Protein AF-A0A7C3Q585-F1 (afdb_monomer_lite)

Structure (mmCIF, N/CA/C/O backbone):
data_AF-A0A7C3Q585-F1
#
_entry.id   AF-A0A7C3Q585-F1
#
loop_
_atom_site.group_PDB
_atom_site.id
_atom_site.type_symbol
_atom_site.label_atom_id
_atom_site.label_alt_id
_atom_site.label_comp_id
_atom_site.label_asym_id
_atom_site.label_entity_id
_atom_site.label_seq_id
_atom_site.pdbx_PDB_ins_code
_atom_site.Cartn_x
_atom_site.Cartn_y
_atom_site.Cartn_z
_atom_site.occupancy
_atom_site.B_iso_or_equiv
_atom_site.auth_seq_id
_atom_site.auth_comp_id
_atom_site.auth_asym_id
_atom_site.auth_atom_id
_atom_site.pdbx_PDB_model_num
ATOM 1 N N . MET A 1 1 ? 34.043 14.939 -0.017 1.00 34.56 1 MET A N 1
ATOM 2 C CA . MET A 1 1 ? 33.691 13.500 -0.055 1.00 34.56 1 MET A CA 1
ATOM 3 C C . MET A 1 1 ? 32.644 13.179 1.019 1.00 34.56 1 MET A C 1
ATOM 5 O O . MET A 1 1 ? 32.949 12.527 2.003 1.00 34.56 1 MET A O 1
ATOM 9 N N . ARG A 1 2 ? 31.417 13.699 0.869 1.00 25.95 2 ARG A N 1
ATOM 10 C CA . ARG A 1 2 ? 30.296 13.554 1.827 1.00 25.95 2 ARG A CA 1
ATOM 11 C C . ARG A 1 2 ? 29.016 13.018 1.152 1.00 25.95 2 ARG A C 1
ATOM 13 O O . ARG A 1 2 ? 27.924 13.186 1.671 1.00 25.95 2 ARG A O 1
ATOM 20 N N . HIS A 1 3 ? 29.147 12.369 -0.008 1.00 27.75 3 HIS A N 1
ATOM 21 C CA . HIS A 1 3 ? 28.009 11.977 -0.855 1.00 27.75 3 HIS A CA 1
ATOM 22 C C . HIS A 1 3 ? 27.723 10.466 -0.895 1.00 27.75 3 HIS A C 1
ATOM 24 O O . HIS A 1 3 ? 26.948 10.020 -1.729 1.00 27.75 3 HIS A O 1
ATOM 30 N N . ILE A 1 4 ? 28.275 9.680 0.038 1.00 30.03 4 ILE A N 1
ATOM 31 C CA . ILE A 1 4 ? 27.920 8.257 0.239 1.00 30.03 4 ILE A CA 1
ATOM 32 C C . ILE A 1 4 ? 27.009 8.133 1.474 1.00 30.03 4 ILE A C 1
ATOM 34 O O . ILE A 1 4 ? 27.220 7.328 2.370 1.00 30.03 4 ILE A O 1
ATOM 38 N N . LEU A 1 5 ? 26.022 9.021 1.572 1.00 28.05 5 LEU A N 1
ATOM 39 C CA . LEU A 1 5 ? 25.107 9.110 2.712 1.00 28.05 5 LEU A CA 1
ATOM 40 C C . LEU A 1 5 ? 23.673 9.318 2.209 1.00 28.05 5 LEU A C 1
ATOM 42 O O . LEU A 1 5 ? 22.988 10.253 2.597 1.00 28.05 5 LEU A O 1
ATOM 46 N N . ARG A 1 6 ? 23.242 8.460 1.276 1.00 30.22 6 ARG A N 1
ATOM 47 C CA . ARG A 1 6 ? 21.832 8.299 0.864 1.00 30.22 6 ARG A CA 1
ATOM 48 C C . ARG A 1 6 ? 21.478 6.833 0.564 1.00 30.22 6 ARG A C 1
ATOM 50 O O . ARG A 1 6 ? 20.664 6.551 -0.299 1.00 30.22 6 ARG A O 1
ATOM 57 N N . VAL A 1 7 ? 22.095 5.894 1.289 1.00 33.78 7 VAL A N 1
ATOM 58 C CA . VAL A 1 7 ? 21.735 4.457 1.263 1.00 33.78 7 VAL A CA 1
ATOM 59 C C . VAL A 1 7 ? 20.714 4.101 2.362 1.00 33.78 7 VAL A C 1
ATOM 61 O O . VAL A 1 7 ? 20.305 2.958 2.492 1.00 33.78 7 VAL A O 1
ATOM 64 N N . VAL A 1 8 ? 20.206 5.067 3.131 1.00 34.50 8 VAL A N 1
ATOM 65 C CA . VAL A 1 8 ? 19.222 4.790 4.191 1.00 34.50 8 VAL A CA 1
ATOM 66 C C . VAL A 1 8 ? 17.982 5.656 3.996 1.00 34.50 8 VAL A C 1
ATOM 68 O O . VAL A 1 8 ? 17.835 6.706 4.604 1.00 34.50 8 VAL A O 1
ATOM 71 N N . ALA A 1 9 ? 17.090 5.203 3.119 1.00 30.73 9 ALA A N 1
ATOM 72 C CA . ALA A 1 9 ? 15.690 5.631 3.074 1.00 30.73 9 ALA A CA 1
ATOM 73 C C . ALA A 1 9 ? 14.767 4.400 2.970 1.00 30.73 9 ALA A C 1
A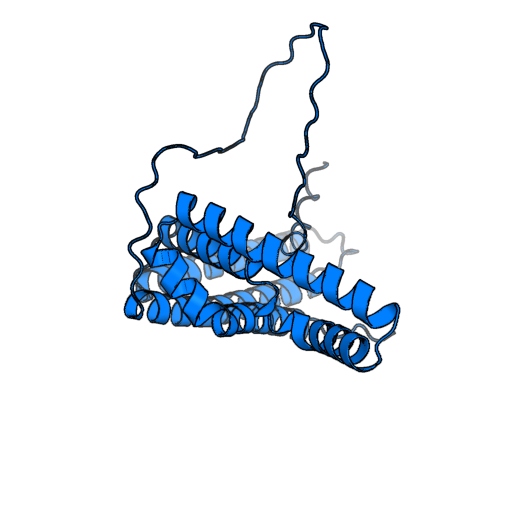TOM 75 O O . ALA A 1 9 ? 13.776 4.397 2.254 1.00 30.73 9 ALA A O 1
ATOM 76 N N . VAL A 1 10 ? 15.125 3.321 3.677 1.00 37.28 10 VAL A N 1
ATOM 77 C CA . VAL A 1 10 ? 14.381 2.043 3.708 1.00 37.28 10 VAL A CA 1
ATOM 78 C C . VAL A 1 10 ? 13.461 1.950 4.946 1.00 37.28 10 VAL A C 1
ATOM 80 O O . VAL A 1 10 ? 12.880 0.914 5.228 1.00 37.28 10 VAL A O 1
ATOM 83 N N . GLY A 1 11 ? 13.263 3.044 5.691 1.00 33.56 11 GLY A N 1
ATOM 84 C CA . GLY A 1 11 ? 12.556 3.023 6.983 1.00 33.56 11 GLY A CA 1
ATOM 85 C C . GLY A 1 11 ? 11.509 4.115 7.202 1.00 33.56 11 GLY A C 1
ATOM 86 O O . GLY A 1 11 ? 11.241 4.441 8.349 1.00 33.56 11 GLY A O 1
ATOM 87 N N . ALA A 1 12 ? 10.938 4.704 6.148 1.00 35.81 12 ALA A N 1
ATOM 88 C CA . ALA A 1 12 ? 9.977 5.811 6.271 1.00 35.81 12 ALA A CA 1
ATOM 89 C C . ALA A 1 12 ? 8.566 5.482 5.742 1.00 35.81 12 ALA A C 1
ATOM 91 O O . ALA A 1 12 ? 7.836 6.386 5.358 1.00 35.81 12 ALA A O 1
ATOM 92 N N . PHE A 1 13 ? 8.165 4.204 5.706 1.00 42.25 13 PHE A N 1
ATOM 93 C CA . PHE A 1 13 ? 6.867 3.797 5.136 1.00 42.25 13 PHE A CA 1
ATOM 94 C C . PHE A 1 13 ? 5.736 3.567 6.159 1.00 42.25 13 PHE A C 1
ATOM 96 O O . PHE A 1 13 ? 4.649 3.159 5.773 1.00 42.25 13 PHE A O 1
ATOM 103 N N . LEU A 1 14 ? 5.954 3.846 7.453 1.00 33.78 14 LEU A N 1
ATOM 104 C CA . LEU A 1 14 ? 4.935 3.674 8.509 1.00 33.78 14 LEU A CA 1
ATOM 105 C C . LEU A 1 14 ? 4.855 4.842 9.518 1.00 33.78 14 LEU A C 1
ATOM 107 O O . LEU A 1 14 ? 4.362 4.655 10.624 1.00 33.78 14 LEU A O 1
ATOM 111 N N . GLY A 1 15 ? 5.338 6.046 9.183 1.00 32.44 15 GLY A N 1
ATOM 112 C CA . GLY A 1 15 ? 5.541 7.095 10.200 1.00 32.44 15 GLY A CA 1
ATOM 113 C C . GLY A 1 15 ? 5.299 8.550 9.801 1.00 32.44 15 GLY A C 1
ATOM 114 O O . GLY A 1 15 ? 5.780 9.425 10.509 1.00 32.44 15 GLY A O 1
ATOM 115 N N . ALA A 1 16 ? 4.582 8.843 8.715 1.00 32.53 16 ALA A N 1
ATOM 116 C CA . ALA A 1 16 ? 4.263 10.224 8.335 1.00 32.53 16 ALA A CA 1
ATOM 117 C C . ALA A 1 16 ? 2.760 10.528 8.459 1.00 32.53 16 ALA A C 1
ATOM 119 O O . ALA A 1 16 ? 2.141 11.038 7.533 1.00 32.53 16 ALA A O 1
ATOM 120 N N . ILE A 1 17 ? 2.179 10.240 9.628 1.00 39.03 17 ILE A N 1
ATOM 121 C CA . ILE A 1 17 ? 1.039 11.021 10.127 1.00 39.03 17 ILE A CA 1
ATOM 122 C C . ILE A 1 17 ? 1.669 12.244 10.791 1.00 39.03 17 ILE A C 1
ATOM 124 O O . ILE A 1 17 ? 2.015 12.217 11.971 1.00 39.03 17 ILE A O 1
ATOM 128 N N . SER A 1 18 ? 1.931 13.285 10.001 1.00 30.53 18 SER A N 1
ATOM 129 C CA . SER A 1 18 ? 2.453 14.537 10.536 1.00 30.53 18 SER A CA 1
ATOM 130 C C . SER A 1 18 ? 1.282 15.437 10.904 1.00 30.53 18 SER A C 1
ATOM 132 O O . SER A 1 18 ? 0.617 16.007 10.045 1.00 30.53 18 SER A O 1
ATOM 134 N N . CYS A 1 19 ? 1.048 15.541 12.208 1.00 39.91 19 CYS A N 1
ATOM 135 C CA . CYS A 1 19 ? 0.258 16.580 12.843 1.00 39.91 19 CYS A CA 1
ATOM 136 C C . CYS A 1 19 ? 0.665 17.975 12.339 1.00 39.91 19 CYS A C 1
ATOM 138 O O . CYS A 1 19 ? 1.815 18.375 12.514 1.00 39.91 19 CYS A O 1
ATOM 140 N N . THR A 1 20 ? -0.294 18.761 11.855 1.00 31.00 20 THR A N 1
ATOM 141 C CA . THR A 1 20 ? -0.236 20.229 11.915 1.00 31.00 20 THR A CA 1
ATOM 142 C C . THR A 1 20 ? -1.557 20.761 12.464 1.00 31.00 20 THR A C 1
ATOM 144 O O . THR A 1 20 ? -2.438 21.236 11.756 1.00 31.00 20 THR A O 1
ATOM 147 N N . ARG A 1 21 ? -1.693 20.682 13.791 1.00 33.47 21 ARG A N 1
ATOM 148 C CA . ARG A 1 21 ? -2.564 21.588 14.538 1.00 33.47 21 ARG A CA 1
ATOM 149 C C . ARG A 1 21 ? -1.773 22.878 14.741 1.00 33.47 21 ARG A C 1
ATOM 151 O O . ARG A 1 21 ? -0.873 22.904 15.574 1.00 33.47 21 ARG A O 1
ATOM 158 N N . SER A 1 22 ? -2.094 23.913 13.975 1.00 28.73 22 SER A N 1
ATOM 159 C CA . SER A 1 22 ? -1.565 25.260 14.192 1.00 28.73 22 SER A CA 1
ATOM 160 C C . SER A 1 22 ? -2.657 26.123 14.817 1.00 28.73 22 SER A C 1
ATOM 162 O O . SER A 1 22 ? -3.638 26.464 14.160 1.00 28.73 22 SER A O 1
ATOM 164 N N . GLU A 1 23 ? -2.498 26.443 16.100 1.00 30.03 23 GLU A N 1
ATOM 165 C CA . GLU A 1 23 ? -3.163 27.590 16.727 1.00 30.03 23 GLU A CA 1
ATOM 166 C C . GLU A 1 23 ? -2.460 28.887 16.271 1.00 30.03 23 GLU A C 1
ATOM 168 O O . GLU A 1 23 ? -1.239 28.864 16.085 1.00 30.03 23 GLU A O 1
ATOM 173 N N . PRO A 1 24 ? -3.184 30.002 16.045 1.00 39.91 24 PRO A N 1
ATOM 174 C CA . PRO A 1 24 ? -2.595 31.225 15.510 1.00 39.91 24 PRO A CA 1
ATOM 175 C C . PRO A 1 24 ? -2.383 32.283 16.602 1.00 39.91 24 PRO A C 1
ATOM 177 O O . PRO A 1 24 ? -3.362 32.733 17.180 1.00 39.91 24 PRO A O 1
ATOM 180 N N . GLU A 1 25 ? -1.152 32.772 16.796 1.00 31.53 25 GLU A N 1
ATOM 181 C CA . GLU A 1 25 ? -0.898 34.117 17.348 1.00 31.53 25 GLU A CA 1
ATOM 182 C C . GLU A 1 25 ? 0.378 34.754 16.739 1.00 31.53 25 GLU A C 1
ATOM 184 O O . GLU A 1 25 ? 1.499 34.322 16.986 1.00 31.53 25 GLU A O 1
ATOM 189 N N . SER A 1 26 ? 0.138 35.778 15.908 1.00 32.62 26 SER A N 1
ATOM 190 C CA . SER A 1 26 ? 0.750 37.126 15.879 1.00 32.62 26 SER A CA 1
ATOM 191 C C . SER A 1 26 ? 2.279 37.347 15.725 1.00 32.62 26 SER A C 1
ATOM 193 O O . SER A 1 26 ? 3.015 37.290 16.699 1.00 32.62 26 SER A O 1
ATOM 195 N N . GLU A 1 27 ? 2.668 37.730 14.489 1.00 34.31 27 GLU A N 1
ATOM 196 C CA . GLU A 1 27 ? 3.557 38.834 14.000 1.00 34.31 27 GLU A CA 1
ATOM 197 C C . GLU A 1 27 ? 4.909 39.227 14.685 1.00 34.31 27 GLU A C 1
ATOM 199 O O . GLU A 1 27 ? 5.111 39.029 15.875 1.00 34.31 27 GLU A O 1
ATOM 204 N N . PRO A 1 28 ? 5.799 40.007 14.014 1.00 46.22 28 PRO A N 1
ATOM 205 C CA . PRO A 1 28 ? 6.419 39.805 12.698 1.00 46.22 28 PRO A CA 1
ATOM 206 C C . PRO A 1 28 ? 7.958 40.022 12.759 1.00 46.22 28 PRO A C 1
ATOM 208 O O . PRO A 1 28 ? 8.476 40.804 13.557 1.00 46.22 28 PRO A O 1
ATOM 211 N N . GLY A 1 29 ? 8.732 39.394 11.871 1.00 29.16 29 GLY A N 1
ATOM 212 C CA . GLY A 1 29 ? 10.180 39.628 11.825 1.00 29.16 29 GLY A CA 1
ATOM 213 C C . GLY A 1 29 ? 10.831 39.147 10.539 1.00 29.16 29 GLY A C 1
ATOM 214 O O . GLY A 1 29 ? 11.075 37.958 10.371 1.00 29.16 29 GLY A O 1
ATOM 215 N N . SER A 1 30 ? 11.119 40.093 9.644 1.00 36.09 30 SER A N 1
ATOM 216 C CA . SER A 1 30 ? 11.933 39.939 8.435 1.00 36.09 30 SER A CA 1
ATOM 217 C C . SER A 1 30 ? 13.158 39.048 8.635 1.00 36.09 30 SER A C 1
ATOM 219 O O . SER A 1 30 ? 13.952 39.317 9.532 1.00 36.09 30 SER A O 1
ATOM 221 N N . THR A 1 31 ? 13.405 38.116 7.709 1.00 30.33 31 THR A N 1
ATOM 222 C CA . THR A 1 31 ? 14.679 38.007 6.972 1.00 30.33 31 THR A CA 1
ATOM 223 C C . THR A 1 31 ? 14.482 37.140 5.726 1.00 30.33 31 THR A C 1
ATOM 225 O O . THR A 1 31 ? 13.954 36.036 5.781 1.00 30.33 31 THR A O 1
ATOM 228 N N . SER A 1 32 ? 14.912 37.705 4.600 1.00 39.44 32 SER A N 1
ATOM 229 C CA . SER A 1 32 ? 14.975 37.132 3.257 1.00 39.44 32 SER A CA 1
ATOM 230 C C . SER A 1 32 ? 15.915 35.922 3.190 1.00 39.44 32 SER A C 1
ATOM 232 O O . SER A 1 32 ? 17.040 35.984 3.685 1.00 39.44 32 SER A O 1
ATOM 234 N N . GLY A 1 33 ? 15.477 34.851 2.530 1.00 30.11 33 GLY A N 1
ATOM 235 C CA . GLY A 1 33 ? 16.297 33.692 2.189 1.00 30.11 33 GLY A CA 1
ATOM 236 C C . GLY A 1 33 ? 15.690 32.975 0.991 1.00 30.11 33 GLY A C 1
ATOM 237 O O . GLY A 1 33 ? 14.635 32.364 1.114 1.00 30.11 33 GLY A O 1
ATOM 238 N N . SER A 1 34 ? 16.339 33.129 -0.166 1.00 34.75 34 SER A N 1
ATOM 239 C CA . SER A 1 34 ? 15.953 32.593 -1.471 1.00 34.75 34 SER A CA 1
ATOM 240 C C . SER A 1 34 ? 15.502 31.138 -1.422 1.00 34.75 34 SER A C 1
ATOM 242 O O . SER A 1 34 ? 16.206 30.273 -0.902 1.00 34.75 34 SER A O 1
ATOM 244 N N . GLY A 1 35 ? 14.336 30.913 -2.023 1.00 35.12 35 GLY A N 1
ATOM 245 C CA . GLY A 1 35 ? 13.717 29.614 -2.187 1.00 35.12 35 GLY A CA 1
ATOM 246 C C . GLY A 1 35 ? 14.508 28.689 -3.104 1.00 35.12 35 GLY A C 1
ATOM 247 O O . GLY A 1 35 ? 14.980 29.082 -4.169 1.00 35.12 35 GLY A O 1
ATOM 248 N N . ASP A 1 36 ? 14.577 27.440 -2.666 1.00 32.97 36 ASP A N 1
ATOM 249 C CA . ASP A 1 36 ? 14.642 26.276 -3.536 1.00 32.97 36 ASP A CA 1
ATOM 250 C C . ASP A 1 36 ? 13.648 25.264 -2.945 1.00 32.97 36 ASP A C 1
ATOM 252 O O . ASP A 1 36 ? 13.989 24.292 -2.268 1.00 32.97 36 ASP A O 1
ATOM 256 N N . GLU A 1 37 ? 12.364 25.598 -3.089 1.00 33.44 37 GLU A N 1
ATOM 257 C CA . GLU A 1 37 ? 11.257 24.695 -2.803 1.00 33.44 37 GLU A CA 1
ATOM 258 C C . GLU A 1 37 ? 11.208 23.645 -3.916 1.00 33.44 37 GLU A C 1
ATOM 260 O O . GLU A 1 37 ? 10.468 23.759 -4.888 1.00 33.44 37 GLU A O 1
ATOM 265 N N . SER A 1 38 ? 11.965 22.559 -3.752 1.00 39.47 38 SER A N 1
ATOM 266 C CA . SER A 1 38 ? 11.595 21.274 -4.353 1.00 39.47 38 SER A CA 1
ATOM 267 C C . SER A 1 38 ? 10.490 20.641 -3.501 1.00 39.47 38 SER A C 1
ATOM 269 O O . SER A 1 38 ? 10.641 19.584 -2.895 1.00 39.47 38 SER A O 1
ATOM 271 N N . GLY A 1 39 ? 9.381 21.368 -3.398 1.00 34.28 39 GLY A N 1
ATOM 272 C CA . GLY A 1 39 ? 8.100 20.873 -2.944 1.00 34.28 39 GLY A CA 1
ATOM 273 C C . GLY A 1 39 ? 7.248 20.713 -4.187 1.00 34.28 39 GLY A C 1
ATOM 274 O O . GLY A 1 39 ? 6.636 21.669 -4.643 1.00 34.28 39 GLY A O 1
ATOM 275 N N . SER A 1 40 ? 7.217 19.511 -4.764 1.00 36.19 40 SER A N 1
ATOM 276 C CA . SER A 1 40 ? 6.161 19.159 -5.714 1.00 36.19 40 SER A CA 1
ATOM 277 C C . SER A 1 40 ? 4.864 18.953 -4.930 1.00 36.19 40 SER A C 1
ATOM 279 O O . SER A 1 40 ? 4.352 17.841 -4.824 1.00 36.19 40 SER A O 1
ATOM 281 N N . SER A 1 41 ? 4.336 20.032 -4.361 1.00 39.88 41 SER A N 1
ATOM 282 C CA . SER A 1 41 ? 2.920 20.184 -4.062 1.00 39.88 41 SER A CA 1
ATOM 283 C C . SER A 1 41 ? 2.198 20.322 -5.400 1.00 39.88 41 SER A C 1
ATOM 285 O O . SER A 1 41 ? 1.832 21.410 -5.836 1.00 39.88 41 SER A O 1
ATOM 287 N N . ALA A 1 42 ? 2.035 19.188 -6.085 1.00 36.91 42 ALA A N 1
ATOM 288 C CA . ALA A 1 42 ? 1.021 19.054 -7.114 1.00 36.91 42 ALA A CA 1
ATOM 289 C C . ALA A 1 42 ? -0.325 19.011 -6.390 1.00 36.91 42 ALA A C 1
ATOM 291 O O . ALA A 1 42 ? -0.859 17.941 -6.100 1.00 36.91 42 ALA A O 1
ATOM 292 N N . ASP A 1 43 ? -0.808 20.189 -6.022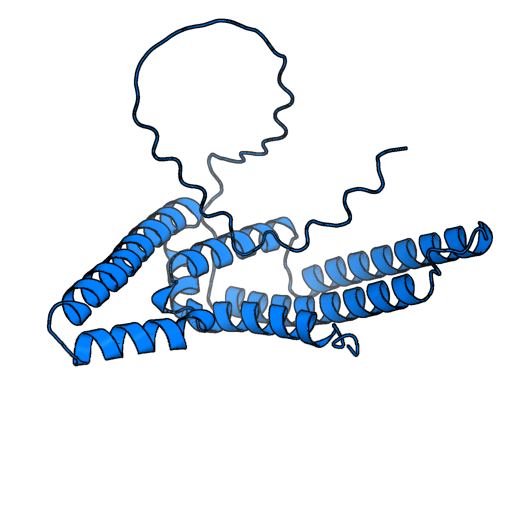 1.00 51.56 43 ASP A N 1
ATOM 293 C CA . ASP A 1 43 ? -2.195 20.387 -5.659 1.00 51.56 43 ASP A CA 1
ATOM 294 C C . ASP A 1 43 ? -2.879 21.169 -6.780 1.00 51.56 43 ASP A C 1
ATOM 296 O O . ASP A 1 43 ? -2.237 21.954 -7.483 1.00 51.56 43 ASP A O 1
ATOM 300 N N . VAL A 1 44 ? -4.189 20.954 -6.887 1.00 43.56 44 VAL A N 1
ATOM 301 C CA . VAL A 1 44 ? -5.151 21.556 -7.826 1.00 43.56 44 VAL A CA 1
ATOM 302 C C . VAL A 1 44 ? -5.378 20.767 -9.140 1.00 43.56 44 VAL A C 1
ATOM 304 O O . VAL A 1 44 ? -4.620 20.839 -10.104 1.00 43.56 44 VAL A O 1
ATOM 307 N N . ASP A 1 45 ? -6.505 20.039 -9.146 1.00 49.53 45 ASP A N 1
ATOM 308 C CA . ASP A 1 45 ? -7.256 19.470 -10.285 1.00 49.53 45 ASP A CA 1
ATOM 309 C C . ASP A 1 45 ? -6.792 18.149 -10.929 1.00 49.53 45 ASP A C 1
ATOM 311 O O . ASP A 1 45 ? -6.966 17.919 -12.128 1.00 49.53 45 ASP A O 1
ATOM 315 N N . ALA A 1 46 ? -6.291 17.196 -10.140 1.00 63.34 46 ALA A N 1
ATOM 316 C CA . ALA A 1 46 ? -6.188 15.819 -10.625 1.00 63.34 46 ALA A CA 1
ATOM 317 C C . ALA A 1 46 ? -7.586 15.165 -10.686 1.00 63.34 46 ALA A C 1
ATOM 319 O O . ALA A 1 46 ? -8.140 14.787 -9.654 1.00 63.34 46 ALA A O 1
ATOM 320 N N . GLU A 1 47 ? -8.138 14.988 -11.894 1.00 78.12 47 GLU A N 1
ATOM 321 C CA . GLU A 1 47 ? -9.436 14.330 -12.144 1.00 78.12 47 GLU A CA 1
ATOM 322 C C . GLU A 1 47 ? -9.592 13.055 -11.296 1.00 78.12 47 GLU A C 1
ATOM 324 O O . GLU A 1 47 ? -8.651 12.257 -11.286 1.00 78.12 47 GLU A O 1
ATOM 329 N N . PRO A 1 48 ? -10.723 12.829 -10.598 1.00 87.12 48 PRO A N 1
ATOM 330 C CA . PRO A 1 48 ? -10.947 11.643 -9.771 1.00 87.12 48 PRO A CA 1
ATOM 331 C C . PRO A 1 48 ? -10.479 10.335 -10.419 1.00 87.12 48 PRO A C 1
ATOM 333 O O . PRO A 1 48 ? -10.633 10.125 -11.623 1.00 87.12 48 PRO A O 1
ATOM 336 N N . ILE A 1 49 ? -9.910 9.427 -9.623 1.00 89.81 49 ILE A N 1
ATOM 337 C CA . ILE A 1 49 ? -9.420 8.152 -10.154 1.00 89.81 49 ILE A CA 1
ATOM 338 C C . ILE A 1 49 ? -10.626 7.308 -10.578 1.00 89.81 49 ILE A C 1
ATOM 340 O O . ILE A 1 49 ? -11.415 6.861 -9.745 1.00 89.81 49 ILE A O 1
ATOM 344 N N . GLN A 1 50 ? -10.735 7.030 -11.874 1.00 91.69 50 GLN A N 1
ATOM 345 C CA . GLN A 1 50 ? -11.749 6.129 -12.422 1.00 91.69 50 GLN A CA 1
ATOM 346 C C . GLN A 1 50 ? -11.342 4.667 -12.184 1.00 91.69 50 GLN A C 1
ATOM 348 O O . GLN A 1 50 ? -10.866 3.967 -13.080 1.00 91.69 50 GLN A O 1
ATOM 353 N N . LEU A 1 51 ? -11.480 4.205 -10.940 1.00 95.88 51 LEU A N 1
ATOM 354 C CA . LEU A 1 51 ? -11.183 2.827 -10.558 1.00 95.88 51 LEU A CA 1
ATOM 355 C C . LEU A 1 51 ? -12.413 1.931 -10.758 1.00 95.88 51 LEU A C 1
ATOM 357 O O . LEU A 1 51 ? -13.539 2.309 -10.455 1.00 95.88 51 LEU A O 1
ATOM 361 N N . THR A 1 52 ? -12.184 0.708 -11.230 1.00 97.12 52 THR A N 1
ATOM 362 C CA . THR A 1 52 ? -13.187 -0.367 -11.288 1.00 97.12 52 THR A CA 1
ATOM 363 C C . THR A 1 52 ? -12.651 -1.591 -10.552 1.00 97.12 52 THR A C 1
ATOM 365 O O . THR A 1 52 ? -11.432 -1.737 -10.435 1.00 97.12 52 THR A O 1
ATOM 368 N N . ASP A 1 53 ? -13.521 -2.507 -10.112 1.00 97.12 53 ASP A N 1
ATOM 369 C CA . ASP A 1 53 ? -13.089 -3.774 -9.494 1.00 97.12 53 ASP A CA 1
ATOM 370 C C . ASP A 1 53 ? -12.111 -4.540 -10.406 1.00 97.12 53 ASP A C 1
ATOM 372 O O . ASP A 1 53 ? -11.043 -4.960 -9.971 1.00 97.12 53 ASP A O 1
ATOM 376 N N . ALA A 1 54 ? -12.408 -4.621 -11.709 1.00 96.94 54 ALA A N 1
ATOM 377 C CA . ALA A 1 54 ? -11.541 -5.291 -12.679 1.00 96.94 54 ALA A CA 1
ATOM 378 C C . ALA A 1 54 ? -10.168 -4.609 -12.833 1.00 96.94 54 ALA A C 1
ATOM 380 O O . ALA A 1 54 ? -9.156 -5.282 -13.053 1.00 96.94 54 ALA A O 1
ATOM 381 N N . ARG A 1 55 ? -10.105 -3.272 -12.732 1.00 96.81 55 ARG A N 1
ATOM 382 C CA . ARG A 1 55 ? -8.829 -2.541 -12.750 1.00 96.81 55 ARG A CA 1
ATOM 383 C C . ARG A 1 55 ? -8.054 -2.755 -11.451 1.00 96.81 55 ARG A C 1
ATOM 385 O O . ARG A 1 55 ? -6.841 -2.946 -11.519 1.00 96.81 55 ARG A O 1
ATOM 392 N N . LEU A 1 56 ? -8.740 -2.800 -10.307 1.00 97.81 56 LEU A N 1
ATOM 393 C CA . LEU A 1 56 ? -8.128 -3.115 -9.018 1.00 97.81 56 LEU A CA 1
ATOM 394 C C . LEU A 1 56 ? -7.564 -4.541 -8.989 1.00 97.81 56 LEU A C 1
ATOM 396 O O . LEU A 1 56 ? -6.441 -4.729 -8.536 1.00 97.81 56 LEU A O 1
ATOM 400 N N . ASP A 1 57 ? -8.272 -5.536 -9.525 1.00 97.94 57 ASP A N 1
ATOM 401 C CA . ASP A 1 57 ? -7.770 -6.915 -9.577 1.00 97.94 57 ASP A CA 1
ATOM 402 C C . ASP A 1 57 ? -6.482 -7.016 -10.417 1.00 97.94 57 ASP A C 1
ATOM 404 O O . ASP A 1 57 ? -5.514 -7.667 -10.009 1.00 97.94 57 ASP A O 1
ATOM 408 N N . LYS A 1 58 ? -6.419 -6.303 -11.555 1.00 97.25 58 LYS A N 1
ATOM 409 C CA . LYS A 1 58 ? -5.177 -6.166 -12.340 1.00 97.25 58 LYS A CA 1
ATOM 410 C C . LYS A 1 58 ? -4.072 -5.489 -11.535 1.00 97.25 58 LYS A C 1
ATOM 412 O O . LYS A 1 58 ? -2.928 -5.930 -11.589 1.00 97.25 58 LYS A O 1
ATOM 417 N N . TYR A 1 59 ? -4.405 -4.443 -10.782 1.00 97.44 59 TYR A N 1
ATOM 418 C CA . TYR A 1 59 ? -3.439 -3.734 -9.948 1.00 97.44 59 TYR A CA 1
ATOM 419 C C . TYR A 1 59 ? -2.890 -4.630 -8.832 1.00 97.44 59 TYR A C 1
ATOM 421 O O . TYR A 1 59 ? -1.682 -4.712 -8.646 1.00 97.44 59 TYR A O 1
ATOM 429 N N . ILE A 1 60 ? -3.737 -5.403 -8.150 1.00 97.38 60 ILE A N 1
ATOM 430 C CA . ILE A 1 60 ? -3.312 -6.373 -7.132 1.00 97.38 60 ILE A CA 1
ATOM 431 C C . ILE A 1 60 ? -2.385 -7.434 -7.742 1.00 97.38 60 ILE A C 1
ATOM 433 O O . ILE A 1 60 ? -1.351 -7.759 -7.153 1.00 97.38 60 ILE A O 1
ATOM 437 N N . ALA A 1 61 ? -2.715 -7.966 -8.923 1.00 97.25 61 ALA A N 1
ATOM 438 C CA . ALA A 1 61 ? -1.853 -8.916 -9.628 1.00 97.25 61 ALA A CA 1
ATOM 439 C C . ALA A 1 61 ? -0.489 -8.297 -9.984 1.00 97.25 61 ALA A C 1
ATOM 441 O O . ALA A 1 61 ? 0.550 -8.906 -9.716 1.00 97.25 61 ALA A O 1
ATOM 442 N N . TYR A 1 62 ? -0.493 -7.067 -10.504 1.00 97.38 62 TYR A N 1
ATOM 443 C CA . TYR A 1 62 ? 0.711 -6.282 -10.767 1.00 97.38 62 TYR A CA 1
ATOM 444 C C . TYR A 1 62 ? 1.567 -6.114 -9.504 1.00 97.38 62 TYR A C 1
ATOM 446 O O . TYR A 1 62 ? 2.741 -6.475 -9.514 1.00 97.38 62 TYR A O 1
ATOM 454 N N . ARG A 1 63 ? 0.985 -5.665 -8.385 1.00 96.31 63 ARG A N 1
ATOM 455 C CA . ARG A 1 63 ? 1.706 -5.454 -7.118 1.00 96.31 63 ARG A CA 1
ATOM 456 C C . ARG A 1 63 ? 2.284 -6.751 -6.538 1.00 96.31 63 ARG A C 1
ATOM 458 O O . ARG A 1 63 ? 3.380 -6.727 -5.984 1.00 96.31 63 ARG A O 1
ATOM 465 N N . LYS A 1 64 ? 1.607 -7.894 -6.707 1.00 95.50 64 LYS A N 1
ATOM 466 C CA . LYS A 1 64 ? 2.141 -9.218 -6.324 1.00 95.50 64 LYS A CA 1
ATOM 467 C C . LYS A 1 64 ? 3.367 -9.608 -7.151 1.00 95.50 64 LYS A C 1
ATOM 469 O O . LYS A 1 64 ? 4.323 -10.156 -6.606 1.00 95.50 64 LYS A O 1
ATOM 474 N N . GLU A 1 65 ? 3.353 -9.356 -8.457 1.00 95.94 65 GLU A N 1
ATOM 475 C CA . GLU A 1 65 ? 4.518 -9.603 -9.317 1.00 95.94 65 GLU A CA 1
ATOM 476 C C . GLU A 1 65 ? 5.654 -8.611 -9.030 1.00 95.94 65 GLU A C 1
ATOM 478 O O . GLU A 1 65 ? 6.812 -9.021 -8.944 1.00 95.94 65 GLU A O 1
ATOM 483 N N . LEU A 1 66 ? 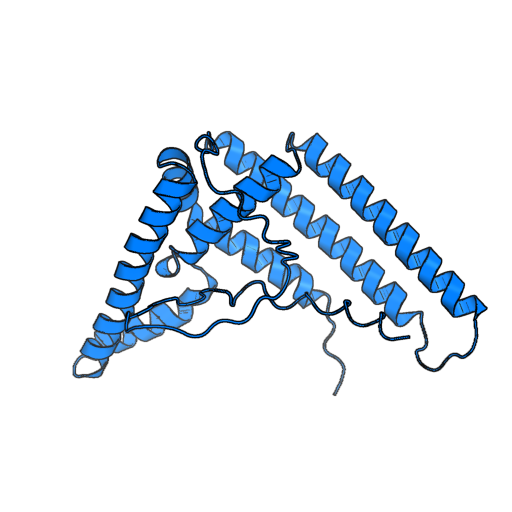5.318 -7.342 -8.785 1.00 94.38 66 LEU A N 1
ATOM 484 C CA . LEU A 1 66 ? 6.262 -6.288 -8.420 1.00 94.38 66 LEU A CA 1
ATOM 485 C C . LEU A 1 66 ? 7.002 -6.633 -7.125 1.00 94.38 66 LEU A C 1
ATOM 487 O O . LEU A 1 66 ? 8.226 -6.571 -7.082 1.00 94.38 66 LEU A O 1
ATOM 491 N N . ALA A 1 67 ? 6.276 -7.088 -6.101 1.00 92.38 67 ALA A N 1
ATOM 492 C CA . ALA A 1 67 ? 6.848 -7.550 -4.840 1.00 92.38 67 ALA A CA 1
ATOM 493 C C . ALA A 1 67 ? 7.898 -8.656 -5.042 1.00 92.38 67 ALA A C 1
ATOM 495 O O . ALA A 1 67 ? 8.963 -8.627 -4.429 1.00 92.38 67 ALA A O 1
ATOM 496 N N . ARG A 1 68 ? 7.623 -9.622 -5.929 1.00 91.69 68 ARG A N 1
ATOM 497 C CA . ARG A 1 68 ? 8.565 -10.708 -6.249 1.00 91.69 68 ARG A CA 1
ATOM 498 C C . ARG A 1 68 ? 9.788 -10.202 -7.005 1.00 91.69 68 ARG A C 1
ATOM 500 O O . ARG A 1 68 ? 10.889 -10.653 -6.704 1.00 91.69 68 ARG A O 1
ATOM 507 N N . SER A 1 69 ? 9.598 -9.289 -7.958 1.00 92.25 69 SER A N 1
ATOM 508 C CA . SER A 1 69 ? 10.703 -8.657 -8.688 1.00 92.25 69 SER A CA 1
ATOM 509 C C . SER A 1 69 ? 11.616 -7.888 -7.728 1.00 92.25 69 SER A C 1
ATOM 511 O O . SER A 1 69 ? 12.820 -8.140 -7.684 1.00 92.25 69 SER A O 1
ATOM 513 N N . TYR A 1 70 ? 11.034 -7.063 -6.852 1.00 91.00 70 TYR A N 1
ATOM 514 C CA . TYR A 1 70 ? 11.783 -6.348 -5.821 1.00 91.00 70 TYR A CA 1
ATOM 515 C C . TYR A 1 70 ? 12.542 -7.305 -4.898 1.00 91.00 70 TYR A C 1
ATOM 517 O O . TYR A 1 70 ? 13.719 -7.091 -4.637 1.00 91.00 70 TYR A O 1
ATOM 525 N N . ALA A 1 71 ? 11.912 -8.397 -4.459 1.00 89.75 71 ALA A N 1
ATOM 526 C CA . ALA A 1 71 ? 12.562 -9.404 -3.624 1.00 89.75 71 ALA A CA 1
ATOM 527 C C . ALA A 1 71 ? 13.755 -10.085 -4.327 1.00 89.75 71 ALA A C 1
ATOM 529 O O . ALA A 1 71 ? 14.757 -10.424 -3.700 1.00 89.75 71 ALA A O 1
ATOM 530 N N . GLN A 1 72 ? 13.680 -10.316 -5.639 1.00 89.62 72 GLN A N 1
ATOM 531 C CA . GLN A 1 72 ? 14.814 -10.850 -6.400 1.00 89.62 72 GLN A CA 1
ATOM 532 C C . GLN A 1 72 ? 15.944 -9.826 -6.509 1.00 89.62 72 GLN A C 1
ATOM 534 O O . GLN A 1 72 ? 17.112 -10.175 -6.323 1.00 89.62 72 GLN A O 1
ATOM 539 N N . TRP A 1 73 ? 15.595 -8.564 -6.757 1.00 91.38 73 TRP A N 1
ATOM 540 C CA . TRP A 1 73 ? 16.553 -7.468 -6.792 1.00 91.38 73 TRP A CA 1
ATOM 541 C C . TRP A 1 73 ? 17.241 -7.260 -5.438 1.00 91.38 73 TRP A C 1
ATOM 543 O O . TRP A 1 73 ? 18.470 -7.215 -5.389 1.00 91.38 73 TRP A O 1
ATOM 553 N N . SER A 1 74 ? 16.489 -7.220 -4.332 1.00 88.81 74 SER A N 1
ATOM 554 C CA . SER A 1 74 ? 17.038 -7.040 -2.983 1.00 88.81 74 SER A CA 1
ATOM 555 C C . SER A 1 74 ? 17.985 -8.171 -2.605 1.00 88.81 74 SER A C 1
ATOM 557 O O . SER A 1 74 ? 19.057 -7.910 -2.060 1.00 88.81 74 SER A O 1
ATOM 559 N N . LYS A 1 75 ? 17.654 -9.418 -2.961 1.00 88.06 75 LYS A N 1
ATOM 560 C CA . LYS A 1 75 ? 18.561 -10.556 -2.779 1.00 88.06 75 LYS A CA 1
ATOM 561 C C . LYS A 1 75 ? 19.873 -10.357 -3.544 1.00 88.06 75 LYS A C 1
ATOM 563 O O . LYS A 1 75 ? 20.941 -10.499 -2.953 1.00 88.06 75 LYS A O 1
ATOM 568 N N . GLY A 1 76 ? 19.803 -9.975 -4.821 1.00 87.50 76 GLY A N 1
ATOM 569 C CA . GLY A 1 76 ? 20.993 -9.686 -5.626 1.00 87.50 76 GLY A CA 1
ATOM 570 C C . GLY A 1 76 ? 21.824 -8.527 -5.062 1.00 87.50 76 GLY A C 1
ATOM 571 O O . GLY A 1 76 ? 23.052 -8.582 -5.079 1.00 87.50 76 GLY A O 1
ATOM 572 N N . ALA A 1 77 ? 21.171 -7.504 -4.506 1.00 87.62 77 ALA A N 1
ATOM 573 C CA . ALA A 1 77 ? 21.841 -6.368 -3.880 1.00 87.62 77 ALA A CA 1
ATOM 574 C C . ALA A 1 77 ? 22.577 -6.782 -2.595 1.00 87.62 77 ALA A C 1
ATOM 576 O O . ALA A 1 77 ? 23.716 -6.371 -2.381 1.00 87.62 77 ALA A O 1
ATOM 577 N N . VAL A 1 78 ? 21.966 -7.640 -1.771 1.00 86.50 78 VAL A N 1
ATOM 578 C CA . VAL A 1 78 ? 22.601 -8.208 -0.571 1.00 86.50 78 VAL A CA 1
ATOM 579 C C . VAL A 1 78 ? 23.775 -9.116 -0.942 1.00 86.50 78 VAL A C 1
ATOM 581 O O . VAL A 1 78 ? 24.833 -9.018 -0.326 1.00 86.50 78 VAL A O 1
ATOM 584 N N . GLU A 1 79 ? 23.632 -9.978 -1.951 1.00 86.25 79 GLU A N 1
ATOM 585 C CA . GLU A 1 79 ? 24.725 -10.830 -2.446 1.00 86.25 79 GLU A CA 1
ATOM 586 C C . GLU A 1 79 ? 25.902 -9.995 -2.963 1.00 86.25 79 GLU A C 1
ATOM 588 O O . GLU A 1 79 ? 27.059 -10.269 -2.633 1.00 86.25 79 GLU A O 1
ATOM 593 N N . LEU A 1 80 ? 25.610 -8.925 -3.707 1.00 84.62 80 LEU A N 1
ATOM 594 C CA . LEU A 1 80 ? 26.622 -7.988 -4.169 1.00 84.62 80 LEU A CA 1
ATOM 595 C C . LEU A 1 80 ? 27.306 -7.280 -2.993 1.00 84.62 80 LEU A C 1
ATOM 597 O O . LEU A 1 80 ? 28.532 -7.214 -2.966 1.00 84.62 80 LEU A O 1
ATOM 601 N N . ALA A 1 81 ? 26.549 -6.812 -2.000 1.00 83.06 81 ALA A N 1
ATOM 602 C CA . ALA A 1 81 ? 27.108 -6.188 -0.803 1.00 83.06 81 ALA A CA 1
ATOM 603 C C . ALA A 1 81 ? 28.020 -7.153 -0.024 1.00 83.06 81 ALA A C 1
ATOM 605 O O . ALA A 1 81 ? 29.119 -6.765 0.360 1.00 83.06 81 ALA A O 1
ATOM 606 N N . LYS A 1 82 ? 27.624 -8.426 0.132 1.00 82.12 82 LYS A N 1
ATOM 607 C CA . LYS A 1 82 ? 28.448 -9.476 0.763 1.00 82.12 82 LYS A CA 1
ATOM 608 C C . LYS A 1 82 ? 29.748 -9.755 -0.002 1.00 82.12 82 LYS A C 1
ATOM 610 O O . LYS A 1 82 ? 30.736 -10.158 0.603 1.00 82.12 82 LYS A O 1
ATOM 615 N N . SER A 1 83 ? 29.763 -9.550 -1.321 1.00 75.94 83 SER A N 1
ATOM 616 C CA . SER A 1 83 ? 30.966 -9.734 -2.147 1.00 75.94 83 SER A CA 1
ATOM 617 C C . SER A 1 83 ? 31.996 -8.602 -2.006 1.00 75.94 83 SER A C 1
ATOM 619 O O . SER A 1 83 ? 33.151 -8.763 -2.409 1.00 75.94 83 SER A O 1
ATOM 621 N N . VAL A 1 84 ? 31.597 -7.468 -1.420 1.00 75.50 84 VAL A N 1
ATOM 622 C CA . VAL A 1 84 ? 32.468 -6.320 -1.164 1.00 75.50 84 VAL A CA 1
ATOM 623 C C . VAL A 1 84 ? 33.000 -6.403 0.260 1.00 75.50 84 VAL A C 1
ATOM 625 O O . VAL A 1 84 ? 32.294 -6.115 1.221 1.00 75.50 84 VAL A O 1
ATOM 628 N N . ASP A 1 85 ? 34.276 -6.752 0.408 1.00 69.31 85 ASP A N 1
ATOM 629 C CA . ASP A 1 85 ? 34.966 -6.590 1.687 1.00 69.31 85 ASP A CA 1
ATOM 630 C C . ASP A 1 85 ? 35.162 -5.092 1.971 1.00 69.31 85 ASP A C 1
ATOM 632 O O . ASP A 1 85 ? 35.914 -4.406 1.273 1.00 69.31 85 ASP A O 1
ATOM 636 N N . SER A 1 86 ? 34.505 -4.582 3.014 1.00 64.31 86 SER A N 1
ATOM 637 C CA . SER A 1 86 ? 34.580 -3.176 3.427 1.00 64.31 86 SER A CA 1
ATOM 638 C C . SER A 1 86 ? 35.976 -2.743 3.896 1.00 64.31 86 SER A C 1
ATOM 640 O O . SER A 1 86 ? 36.196 -1.557 4.136 1.00 64.31 86 SER A O 1
ATOM 642 N N . ARG A 1 87 ? 36.914 -3.685 4.073 1.00 60.03 87 ARG A N 1
ATOM 643 C CA . ARG A 1 87 ? 38.319 -3.434 4.437 1.00 60.03 87 ARG A CA 1
ATOM 644 C C . ARG A 1 87 ? 39.278 -3.561 3.252 1.00 60.03 87 ARG A C 1
ATOM 646 O O . ARG A 1 87 ? 40.471 -3.304 3.407 1.00 60.03 87 ARG A O 1
ATOM 653 N N . SER A 1 88 ? 38.779 -3.937 2.076 1.00 64.44 88 SER A N 1
ATOM 654 C CA . SER A 1 88 ? 39.594 -4.095 0.876 1.00 64.44 88 SER A CA 1
ATOM 655 C C . SER A 1 88 ? 39.986 -2.735 0.293 1.00 64.44 88 SER A C 1
ATOM 657 O O . SER A 1 88 ? 39.135 -1.952 -0.119 1.00 64.44 88 SER A O 1
ATOM 659 N N . THR A 1 89 ? 41.291 -2.474 0.188 1.00 69.88 89 THR A N 1
ATOM 660 C CA . THR A 1 89 ? 41.863 -1.315 -0.527 1.00 69.88 89 THR A CA 1
ATOM 661 C C . THR A 1 89 ? 42.036 -1.564 -2.031 1.00 69.88 89 THR A C 1
ATOM 663 O O . THR A 1 89 ? 42.550 -0.711 -2.754 1.00 69.88 89 THR A O 1
ATOM 666 N N . ASP A 1 90 ? 41.603 -2.730 -2.518 1.00 77.81 90 ASP A N 1
ATOM 667 C CA . ASP A 1 90 ? 41.656 -3.104 -3.929 1.00 77.81 90 ASP A CA 1
ATOM 668 C C . ASP A 1 90 ? 40.605 -2.331 -4.745 1.00 77.81 90 ASP A C 1
ATOM 670 O O . ASP A 1 90 ? 39.410 -2.651 -4.756 1.00 77.81 90 ASP A O 1
ATOM 674 N N . ILE A 1 91 ? 41.081 -1.310 -5.459 1.00 74.38 91 ILE A N 1
ATOM 675 C CA . ILE A 1 91 ? 40.283 -0.456 -6.347 1.00 74.38 91 ILE A CA 1
ATOM 676 C C . ILE A 1 91 ? 39.587 -1.284 -7.444 1.00 74.38 91 ILE A C 1
ATOM 678 O O . ILE A 1 91 ? 38.458 -0.969 -7.824 1.00 74.38 91 ILE A O 1
ATOM 682 N N . GLY A 1 92 ? 40.205 -2.368 -7.927 1.00 75.81 92 GLY A N 1
ATOM 683 C CA . GLY A 1 92 ? 39.634 -3.229 -8.967 1.00 75.81 92 GLY A CA 1
ATOM 684 C C . GLY A 1 92 ? 38.384 -3.976 -8.497 1.00 75.81 92 GLY A C 1
ATOM 685 O O . GLY A 1 92 ? 37.392 -4.063 -9.231 1.00 75.81 92 GLY A O 1
ATOM 686 N N . LYS A 1 93 ? 38.379 -4.443 -7.243 1.00 73.75 93 LYS A N 1
ATOM 687 C CA . LYS A 1 93 ? 37.189 -5.048 -6.617 1.00 73.75 93 LYS A CA 1
ATOM 688 C C . LYS A 1 93 ? 36.075 -4.025 -6.409 1.00 73.75 93 LYS A C 1
ATOM 690 O O . LYS A 1 93 ? 34.918 -4.328 -6.696 1.00 73.75 93 LYS A O 1
ATOM 695 N N . GLY A 1 94 ? 36.422 -2.802 -6.002 1.00 75.00 94 GLY A N 1
ATOM 696 C CA . GLY A 1 94 ? 35.464 -1.699 -5.870 1.00 75.00 94 GLY A CA 1
ATOM 697 C C . GLY A 1 94 ? 34.779 -1.339 -7.195 1.00 75.00 94 GLY A C 1
ATOM 698 O O . GLY A 1 94 ? 33.555 -1.228 -7.250 1.00 75.00 94 GLY A O 1
ATOM 699 N N . LEU A 1 95 ? 35.546 -1.233 -8.285 1.00 80.06 95 LEU A N 1
ATOM 700 C CA . LEU A 1 95 ? 35.004 -0.965 -9.624 1.00 80.06 95 LEU A CA 1
ATOM 701 C C . LEU A 1 95 ? 34.120 -2.109 -10.139 1.00 80.06 95 LEU A C 1
ATOM 703 O O . LEU A 1 95 ? 33.071 -1.859 -10.734 1.00 80.06 95 LEU A O 1
ATOM 707 N N . THR A 1 96 ? 34.506 -3.359 -9.878 1.00 82.44 96 THR A N 1
ATOM 708 C CA . THR A 1 96 ? 33.719 -4.539 -10.271 1.00 82.44 96 THR A CA 1
ATOM 709 C C . THR A 1 96 ? 32.377 -4.582 -9.543 1.00 82.44 96 THR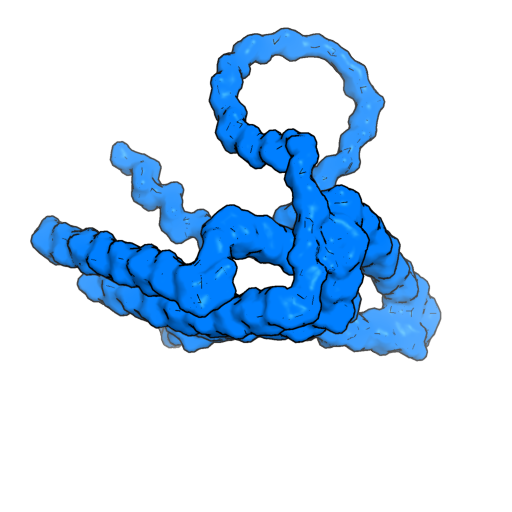 A C 1
ATOM 711 O O . THR A 1 96 ? 31.343 -4.817 -10.170 1.00 82.44 96 THR A O 1
ATOM 714 N N . ALA A 1 97 ? 32.369 -4.294 -8.241 1.00 81.12 97 ALA A N 1
ATOM 715 C CA . ALA A 1 97 ? 31.143 -4.229 -7.459 1.00 81.12 97 ALA A CA 1
ATOM 716 C C . ALA A 1 97 ? 30.228 -3.078 -7.899 1.00 81.12 97 ALA A C 1
ATOM 718 O O . ALA A 1 97 ? 29.027 -3.282 -8.060 1.00 81.12 97 ALA A O 1
ATOM 719 N N . ALA A 1 98 ? 30.787 -1.897 -8.179 1.00 82.88 98 ALA A N 1
ATOM 720 C CA . ALA A 1 98 ? 30.026 -0.770 -8.716 1.00 82.88 98 ALA A CA 1
ATOM 721 C C . ALA A 1 98 ? 29.386 -1.108 -10.075 1.00 82.88 98 ALA A C 1
ATOM 723 O O . ALA A 1 98 ? 28.199 -0.858 -10.282 1.00 82.88 98 ALA A O 1
ATOM 724 N N . ALA A 1 99 ? 30.132 -1.748 -10.982 1.00 86.69 99 ALA A N 1
ATOM 725 C CA . ALA A 1 99 ? 29.592 -2.220 -12.257 1.00 86.69 99 ALA A CA 1
ATOM 726 C C . ALA A 1 99 ? 28.502 -3.294 -12.068 1.00 86.69 99 ALA A C 1
ATOM 728 O O . ALA A 1 99 ? 27.518 -3.312 -12.807 1.00 86.69 99 ALA A O 1
ATOM 729 N N . GLY A 1 100 ? 28.655 -4.174 -11.073 1.00 86.38 100 GLY A N 1
ATOM 730 C CA . GLY A 1 100 ? 27.633 -5.141 -10.674 1.00 86.38 100 GLY A CA 1
ATOM 731 C C . GLY A 1 100 ? 26.347 -4.470 -10.185 1.00 86.38 100 GLY A C 1
ATOM 732 O O . GLY A 1 100 ? 25.263 -4.853 -10.620 1.00 86.38 100 GLY A O 1
ATOM 733 N N . ALA A 1 101 ? 26.464 -3.426 -9.359 1.00 87.12 101 ALA A N 1
ATOM 734 C CA . ALA A 1 101 ? 25.325 -2.666 -8.841 1.00 87.12 101 ALA A CA 1
ATOM 735 C C . ALA A 1 101 ? 24.571 -1.953 -9.967 1.00 87.12 101 ALA A C 1
ATOM 737 O O . ALA A 1 101 ? 23.345 -2.026 -10.028 1.00 87.12 101 ALA A O 1
ATOM 738 N N . LEU A 1 102 ? 25.304 -1.322 -10.892 1.00 89.75 102 LEU A N 1
ATOM 739 C CA . LEU A 1 102 ? 24.723 -0.658 -12.059 1.00 89.75 102 LEU A CA 1
ATOM 740 C C . LEU A 1 102 ? 23.955 -1.647 -12.942 1.00 89.75 102 LEU A C 1
ATOM 742 O O . LEU A 1 102 ? 22.792 -1.410 -13.248 1.00 89.75 102 LEU A O 1
ATOM 746 N N . LYS A 1 103 ? 24.554 -2.797 -13.282 1.00 92.31 103 LYS A N 1
ATOM 747 C CA . LYS A 1 103 ? 23.879 -3.837 -14.081 1.00 92.31 103 LYS A CA 1
ATOM 748 C C . LYS A 1 103 ? 22.638 -4.393 -13.388 1.00 92.31 103 LYS A C 1
ATOM 750 O O . LYS A 1 103 ? 21.638 -4.661 -14.051 1.00 92.31 103 LYS A O 1
ATOM 755 N N . LEU A 1 104 ? 22.703 -4.589 -12.071 1.00 90.25 104 LEU A N 1
ATOM 756 C CA . LEU A 1 104 ? 21.568 -5.054 -11.281 1.00 90.25 104 LEU A CA 1
ATOM 757 C C . LEU A 1 104 ? 20.427 -4.023 -11.291 1.00 90.25 104 LEU A C 1
ATOM 759 O O . LEU A 1 104 ? 19.275 -4.404 -11.494 1.00 90.25 104 LEU A O 1
ATOM 763 N N . GLY A 1 105 ? 20.749 -2.735 -11.135 1.00 89.69 105 GLY A N 1
ATOM 764 C CA . GLY A 1 105 ? 19.791 -1.633 -11.239 1.00 89.69 105 GLY A CA 1
ATOM 765 C C . GLY A 1 105 ? 19.160 -1.530 -12.628 1.00 89.69 105 GLY A C 1
ATOM 766 O O . GLY A 1 105 ? 17.942 -1.561 -12.749 1.00 89.69 105 GLY A O 1
ATOM 767 N N . GLU A 1 106 ? 19.967 -1.514 -13.693 1.00 93.19 106 GLU A N 1
ATOM 768 C CA . GLU A 1 106 ? 19.471 -1.469 -15.077 1.00 93.19 106 GLU A CA 1
ATOM 769 C C . GLU A 1 106 ? 18.554 -2.646 -15.417 1.00 93.19 106 GLU A C 1
ATOM 771 O O . GLU A 1 106 ? 17.573 -2.496 -16.150 1.00 93.19 106 GLU A O 1
ATOM 776 N N . ARG A 1 107 ? 18.883 -3.840 -14.911 1.00 92.81 107 ARG A N 1
ATOM 777 C CA . ARG A 1 107 ? 18.042 -5.021 -15.086 1.00 92.81 107 ARG A CA 1
ATOM 778 C C . ARG A 1 107 ? 16.698 -4.837 -14.387 1.00 92.81 107 ARG A C 1
ATOM 780 O O . ARG A 1 107 ? 15.673 -5.107 -15.007 1.00 92.81 107 ARG A O 1
ATOM 787 N N . TYR A 1 108 ? 16.707 -4.374 -13.141 1.00 92.25 108 TYR A N 1
ATOM 788 C CA . TYR A 1 108 ? 15.483 -4.154 -12.379 1.00 92.25 108 TYR A CA 1
ATOM 789 C C . TYR A 1 108 ? 14.594 -3.087 -13.021 1.00 92.25 108 TYR A C 1
ATOM 791 O O . TYR A 1 108 ? 13.418 -3.347 -13.235 1.00 92.25 108 TYR A O 1
ATOM 799 N N . GLU A 1 109 ? 15.148 -1.957 -13.461 1.00 92.81 109 GLU A N 1
ATOM 800 C CA . GLU A 1 109 ? 14.381 -0.913 -14.161 1.00 92.81 109 GLU A CA 1
ATOM 801 C C . GLU A 1 109 ? 13.722 -1.418 -15.458 1.00 92.81 109 GLU A C 1
ATOM 803 O O . GLU A 1 109 ? 12.559 -1.115 -15.754 1.00 92.81 109 GLU A O 1
ATOM 808 N N . LYS A 1 110 ? 14.433 -2.252 -16.230 1.00 94.00 110 LYS A N 1
ATOM 809 C CA . LYS A 1 110 ? 13.863 -2.913 -17.416 1.00 94.00 110 LYS A CA 1
ATOM 810 C C . LYS A 1 110 ? 12.732 -3.868 -17.044 1.00 94.00 110 LYS A C 1
ATOM 812 O O . LYS A 1 110 ? 11.700 -3.874 -17.715 1.00 94.00 110 LYS A O 1
ATOM 817 N N . GLU A 1 111 ? 12.916 -4.662 -15.993 1.00 94.06 111 GLU A N 1
ATOM 818 C CA . GLU A 1 111 ? 11.886 -5.567 -15.479 1.00 94.06 111 GLU A CA 1
ATOM 819 C C . GLU A 1 111 ? 10.662 -4.787 -14.970 1.00 94.06 111 GLU A C 1
ATOM 821 O O . GLU A 1 111 ? 9.538 -5.174 -15.285 1.00 94.06 111 GLU A O 1
ATOM 826 N N . LEU A 1 112 ? 10.854 -3.654 -14.284 1.00 93.62 112 LEU A N 1
ATOM 827 C CA . LEU A 1 112 ? 9.780 -2.765 -13.833 1.00 93.62 112 LEU A CA 1
ATOM 828 C C . LEU A 1 112 ? 8.980 -2.189 -14.996 1.00 93.62 112 LEU A C 1
ATOM 830 O O . LEU A 1 112 ? 7.751 -2.268 -15.005 1.00 93.62 112 LEU A O 1
ATOM 834 N N . THR A 1 113 ? 9.663 -1.651 -16.004 1.00 94.44 113 THR A N 1
ATOM 835 C CA . THR A 1 113 ? 9.004 -1.078 -17.183 1.00 94.44 113 THR A CA 1
ATOM 836 C C . THR A 1 113 ? 8.221 -2.148 -17.943 1.00 94.44 113 THR A C 1
ATOM 838 O O . THR A 1 113 ? 7.062 -1.933 -18.305 1.00 94.44 113 THR A O 1
ATOM 841 N N . ALA A 1 114 ? 8.812 -3.331 -18.139 1.00 95.12 114 ALA A N 1
ATOM 842 C CA . ALA A 1 114 ? 8.136 -4.456 -18.779 1.00 95.12 114 ALA A CA 1
ATOM 843 C C . ALA A 1 114 ? 6.923 -4.935 -17.968 1.00 95.12 114 ALA A C 1
ATOM 845 O O . ALA A 1 114 ? 5.883 -5.261 -18.543 1.00 95.12 114 ALA A O 1
ATOM 846 N N . LEU A 1 115 ? 7.032 -4.953 -16.638 1.00 95.88 115 LEU A N 1
ATOM 847 C CA . LEU A 1 115 ? 5.952 -5.360 -15.751 1.00 95.88 115 LEU A CA 1
ATOM 848 C C . LEU A 1 115 ? 4.784 -4.367 -15.788 1.00 95.88 115 LEU A C 1
ATOM 850 O O . LEU A 1 115 ? 3.636 -4.783 -15.948 1.00 95.88 115 LEU A O 1
ATOM 854 N N . ARG A 1 116 ? 5.066 -3.062 -15.710 1.00 95.06 116 ARG A N 1
ATOM 855 C CA . ARG A 1 116 ? 4.055 -2.008 -15.876 1.00 95.06 116 ARG A CA 1
ATOM 856 C C . ARG A 1 116 ? 3.343 -2.143 -17.222 1.00 95.06 116 ARG A C 1
ATOM 858 O O . ARG A 1 116 ? 2.117 -2.233 -17.254 1.00 95.06 116 ARG A O 1
ATOM 865 N N . ALA A 1 117 ? 4.099 -2.290 -18.313 1.00 95.62 117 ALA A N 1
ATOM 866 C CA . ALA A 1 117 ? 3.545 -2.486 -19.652 1.00 95.62 117 ALA A CA 1
ATOM 867 C C . ALA A 1 117 ? 2.671 -3.751 -19.756 1.00 95.62 117 ALA A C 1
ATOM 869 O O . ALA A 1 117 ? 1.573 -3.693 -20.307 1.00 95.62 117 ALA A O 1
ATOM 870 N N . LYS A 1 118 ? 3.108 -4.879 -19.175 1.00 96.69 118 LYS A N 1
ATOM 871 C CA . LYS A 1 118 ? 2.362 -6.151 -19.154 1.00 96.69 118 LYS A CA 1
ATOM 872 C C . LYS A 1 118 ? 0.981 -6.009 -18.510 1.00 96.69 118 LYS A C 1
ATOM 874 O O . LYS A 1 118 ? 0.017 -6.597 -18.994 1.00 96.69 118 LYS A O 1
ATOM 879 N N . HIS A 1 119 ? 0.886 -5.252 -17.419 1.00 96.81 119 HIS A N 1
ATOM 880 C CA . HIS A 1 119 ? -0.375 -5.032 -16.699 1.00 96.81 119 HIS A CA 1
ATOM 881 C C . HIS A 1 119 ? -1.122 -3.770 -17.163 1.00 96.81 119 HIS A C 1
ATOM 883 O O . HIS A 1 119 ? -2.228 -3.477 -16.696 1.00 96.81 119 HIS A O 1
ATOM 889 N N . GLY A 1 120 ? -0.548 -3.057 -18.134 1.00 96.12 120 GLY A N 1
ATOM 890 C CA . GLY A 1 120 ? -1.108 -1.858 -18.739 1.00 96.12 120 GLY A CA 1
ATOM 891 C C . GLY A 1 120 ? -1.161 -0.674 -17.783 1.00 96.12 120 GLY A C 1
ATOM 892 O O . GLY A 1 120 ? -2.136 0.064 -17.837 1.00 96.12 120 GLY A O 1
ATOM 893 N N . PHE A 1 121 ? -0.188 -0.528 -16.884 1.00 95.62 121 PHE A N 1
ATOM 894 C CA . PHE A 1 121 ? -0.045 0.636 -16.006 1.00 95.62 121 PHE A CA 1
ATOM 895 C C . PHE A 1 121 ? 1.039 1.569 -16.541 1.00 95.62 121 PHE A C 1
ATOM 897 O O . PHE A 1 121 ? 2.060 1.117 -17.060 1.00 95.62 121 PHE A O 1
ATOM 904 N N . THR A 1 122 ? 0.828 2.872 -16.392 1.00 94.50 122 THR A N 1
ATOM 905 C CA . THR A 1 122 ? 1.914 3.854 -16.475 1.00 94.50 122 THR A CA 1
ATOM 906 C C . THR A 1 122 ? 2.532 4.041 -15.091 1.00 94.50 122 THR A C 1
ATOM 908 O O . THR A 1 122 ? 1.944 3.648 -14.085 1.00 94.50 122 THR A O 1
ATOM 911 N N . GLU A 1 123 ? 3.718 4.640 -15.023 1.00 92.44 123 GLU A N 1
ATOM 912 C CA . GLU A 1 123 ? 4.331 5.006 -13.740 1.00 92.44 123 GLU A CA 1
ATOM 913 C C . GLU A 1 123 ? 3.452 5.989 -12.956 1.00 92.44 123 GLU A C 1
ATOM 915 O O . GLU A 1 123 ? 3.119 5.726 -11.807 1.00 92.44 123 GLU A O 1
ATOM 920 N N . ALA A 1 124 ? 2.955 7.038 -13.618 1.00 93.12 124 ALA A N 1
ATOM 921 C CA . ALA A 1 124 ? 2.064 8.014 -12.995 1.00 93.12 124 ALA A CA 1
ATOM 922 C C . ALA A 1 124 ? 0.761 7.386 -12.464 1.00 93.12 124 ALA A C 1
ATOM 924 O O . ALA A 1 124 ? 0.253 7.799 -11.423 1.00 93.12 124 ALA A O 1
ATOM 925 N N . GLU A 1 125 ? 0.202 6.391 -13.162 1.00 93.44 125 GLU A N 1
ATOM 926 C CA . GLU A 1 125 ? -0.987 5.679 -12.684 1.00 93.44 125 GLU A CA 1
ATOM 927 C C . GLU A 1 125 ? -0.674 4.770 -11.488 1.00 93.44 125 GLU A C 1
ATOM 929 O O . GLU A 1 125 ? -1.455 4.747 -10.538 1.00 93.44 125 GLU A O 1
ATOM 934 N N . ASP A 1 126 ? 0.451 4.046 -11.514 1.00 94.75 126 ASP A N 1
ATOM 935 C CA . ASP A 1 126 ? 0.917 3.217 -10.392 1.00 94.75 126 ASP A CA 1
ATOM 936 C C . ASP A 1 126 ? 1.135 4.069 -9.140 1.00 94.75 126 ASP A C 1
ATOM 938 O O . ASP A 1 126 ? 0.551 3.775 -8.101 1.00 94.75 126 ASP A O 1
ATOM 942 N N . ASP A 1 127 ? 1.871 5.176 -9.255 1.00 94.12 127 ASP A N 1
ATOM 943 C CA . ASP A 1 127 ? 2.131 6.085 -8.137 1.00 94.12 127 ASP A CA 1
ATOM 944 C C . ASP A 1 127 ? 0.830 6.643 -7.563 1.00 94.12 127 ASP A C 1
ATOM 946 O O . ASP A 1 127 ? 0.597 6.603 -6.352 1.00 94.12 127 ASP A O 1
ATOM 950 N N . ARG A 1 128 ? -0.076 7.090 -8.438 1.00 94.56 128 ARG A N 1
ATOM 951 C CA . ARG A 1 128 ? -1.357 7.657 -8.022 1.00 94.56 128 ARG A CA 1
ATOM 952 C C . ARG A 1 128 ? -2.260 6.624 -7.341 1.00 94.56 128 ARG A C 1
ATOM 954 O O . ARG A 1 128 ? -2.861 6.930 -6.308 1.00 94.56 128 ARG A O 1
ATOM 961 N N . LEU A 1 129 ? -2.353 5.407 -7.883 1.00 95.69 129 LEU A N 1
ATOM 962 C CA . LEU A 1 129 ? -3.103 4.308 -7.266 1.00 95.69 129 LEU A CA 1
ATOM 963 C C . LEU A 1 129 ? -2.453 3.845 -5.965 1.00 95.69 129 LEU A C 1
ATOM 965 O O . LEU A 1 129 ? -3.158 3.519 -5.013 1.00 95.69 129 LEU A O 1
ATOM 969 N N . TRP A 1 130 ? -1.125 3.821 -5.897 1.00 95.38 130 TRP A N 1
ATOM 970 C CA . TRP A 1 130 ? -0.396 3.478 -4.687 1.00 95.38 130 TRP A CA 1
ATOM 971 C C . TRP A 1 130 ? -0.641 4.486 -3.566 1.00 95.38 130 TRP A C 1
ATOM 973 O O . TRP A 1 130 ? -0.897 4.066 -2.436 1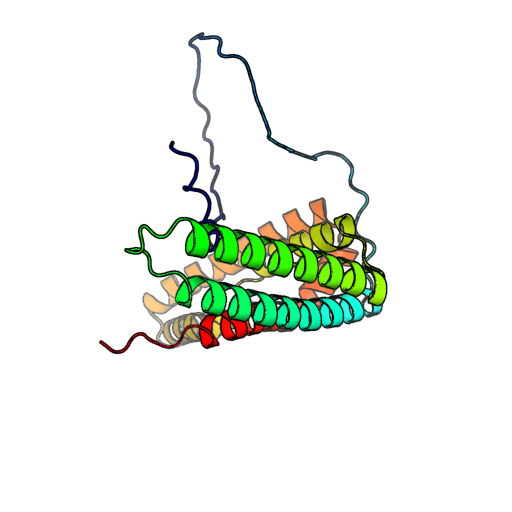.00 95.38 130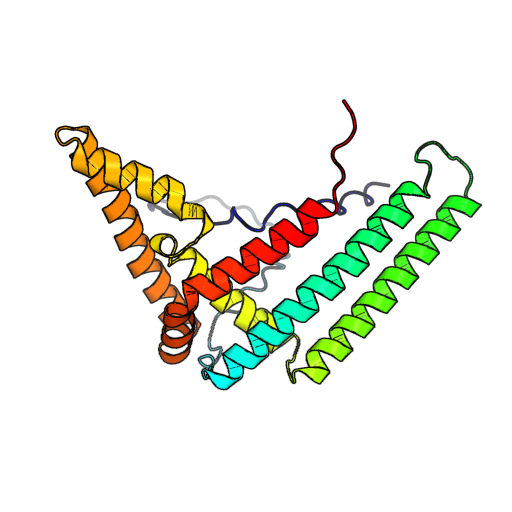 TRP A O 1
ATOM 983 N N . SER A 1 131 ? -0.638 5.788 -3.865 1.00 96.06 131 SER A N 1
ATOM 984 C CA . SER A 1 131 ? -1.017 6.812 -2.890 1.00 96.06 131 SER A CA 1
ATOM 985 C C . SER A 1 131 ? -2.462 6.630 -2.424 1.00 96.06 131 SER A C 1
ATOM 987 O O . SER A 1 131 ? -2.701 6.596 -1.224 1.00 96.06 131 SER A O 1
ATOM 989 N N . ALA A 1 132 ? -3.411 6.412 -3.342 1.00 97.00 132 ALA A N 1
ATOM 990 C CA . ALA A 1 132 ? -4.812 6.188 -2.977 1.00 97.00 132 ALA A CA 1
ATOM 991 C C . ALA A 1 132 ? -5.001 4.948 -2.087 1.00 97.00 132 ALA A C 1
ATOM 993 O O . ALA A 1 132 ? -5.713 5.002 -1.086 1.00 97.00 132 ALA A O 1
ATOM 994 N N . VAL A 1 133 ? -4.336 3.834 -2.413 1.00 97.06 133 VAL A N 1
ATOM 995 C CA . VAL A 1 133 ? -4.336 2.623 -1.578 1.00 97.06 133 VAL A CA 1
ATOM 996 C C . VAL A 1 133 ? -3.736 2.910 -0.205 1.00 97.06 133 VAL A C 1
ATOM 998 O O . VAL A 1 133 ? -4.307 2.490 0.795 1.00 97.06 133 VAL A O 1
ATOM 1001 N N . SER A 1 134 ? -2.612 3.625 -0.145 1.00 95.44 134 SER A N 1
ATOM 1002 C CA . SER A 1 134 ? -1.925 3.929 1.114 1.00 95.44 134 SER A CA 1
ATOM 1003 C C . SER A 1 134 ? -2.774 4.816 2.023 1.00 95.44 134 SER A C 1
ATOM 1005 O O . SER A 1 134 ? -2.956 4.472 3.188 1.00 95.44 134 SER A O 1
ATOM 1007 N N . ASP A 1 135 ? -3.363 5.884 1.485 1.00 96.62 135 ASP A N 1
ATOM 1008 C CA . ASP A 1 135 ? -4.215 6.810 2.237 1.00 96.62 135 ASP A CA 1
ATOM 1009 C C . ASP A 1 135 ? -5.490 6.100 2.739 1.00 96.62 135 ASP A C 1
ATOM 1011 O O . ASP A 1 135 ? -5.870 6.241 3.902 1.00 96.62 135 ASP A O 1
ATOM 1015 N N . VAL A 1 136 ? -6.119 5.252 1.909 1.00 97.31 136 VAL A N 1
ATOM 1016 C CA . VAL A 1 136 ? -7.295 4.462 2.326 1.00 97.31 136 VAL A CA 1
ATOM 1017 C C . VAL A 1 136 ? -6.937 3.427 3.395 1.00 97.31 136 VAL A C 1
ATOM 1019 O O . VAL A 1 136 ? -7.699 3.248 4.343 1.00 97.31 136 VAL A O 1
ATOM 1022 N N . LEU A 1 137 ? -5.797 2.742 3.281 1.00 95.31 137 LEU A N 1
ATOM 1023 C CA . LEU A 1 137 ? -5.361 1.776 4.295 1.00 95.31 137 LEU A CA 1
ATOM 1024 C C . LEU A 1 137 ? -4.963 2.446 5.611 1.00 95.31 137 LEU A C 1
ATOM 1026 O O . LEU A 1 137 ? -5.258 1.898 6.672 1.00 95.31 137 LEU A O 1
ATOM 1030 N N . ALA A 1 138 ? -4.337 3.623 5.550 1.00 93.00 138 ALA A N 1
ATOM 1031 C CA . ALA A 1 138 ? -4.019 4.420 6.729 1.00 93.00 138 ALA A CA 1
ATOM 1032 C C . ALA A 1 138 ? -5.294 4.870 7.456 1.00 93.00 138 ALA A C 1
ATOM 1034 O O . ALA A 1 138 ? -5.361 4.776 8.679 1.00 93.00 138 ALA A O 1
ATOM 1035 N N . ALA A 1 139 ? -6.327 5.281 6.710 1.00 95.44 139 ALA A N 1
ATOM 1036 C CA . ALA A 1 139 ? -7.624 5.618 7.287 1.00 95.44 139 ALA A CA 1
ATOM 1037 C C . ALA A 1 139 ? -8.327 4.386 7.885 1.00 95.44 139 ALA A C 1
ATOM 1039 O O . ALA A 1 139 ? -8.886 4.462 8.973 1.00 95.44 139 ALA A O 1
ATOM 1040 N N . LYS A 1 140 ? -8.271 3.226 7.217 1.00 94.31 140 LYS A N 1
ATOM 1041 C CA . LYS A 1 140 ? -8.954 1.991 7.647 1.00 94.31 140 LYS A CA 1
ATOM 1042 C C . LYS A 1 140 ? -8.115 1.143 8.602 1.00 94.31 140 LYS A C 1
ATOM 1044 O O . LYS A 1 140 ? -7.994 -0.072 8.436 1.00 94.31 140 LYS A O 1
ATOM 1049 N N . VAL A 1 141 ? -7.563 1.783 9.634 1.00 87.62 141 VAL A N 1
ATOM 1050 C CA . VAL A 1 141 ? -6.720 1.137 10.654 1.00 87.62 141 VAL A CA 1
ATOM 1051 C C . VAL A 1 141 ? -7.431 -0.021 11.363 1.00 87.62 141 VAL A C 1
ATOM 1053 O O . VAL A 1 141 ? -6.795 -1.020 11.695 1.00 87.62 141 VAL A O 1
ATOM 1056 N N . LEU A 1 142 ? -8.755 0.067 11.533 1.00 89.19 142 LEU A N 1
ATOM 1057 C CA . LEU A 1 142 ? -9.568 -0.972 12.171 1.00 89.19 142 LEU A CA 1
ATOM 1058 C C . LEU A 1 142 ? -9.680 -2.257 11.332 1.00 89.19 142 LEU A C 1
ATOM 1060 O O . LEU A 1 142 ? -9.894 -3.334 11.889 1.00 89.19 142 LEU A O 1
ATOM 1064 N N . ASP A 1 143 ? -9.485 -2.156 10.015 1.00 89.25 143 ASP A N 1
ATOM 1065 C CA . ASP A 1 143 ? -9.471 -3.295 9.089 1.00 89.25 143 ASP A CA 1
ATOM 1066 C C . ASP A 1 143 ? -8.049 -3.798 8.794 1.00 89.25 143 ASP A C 1
ATOM 1068 O O . ASP A 1 143 ? -7.874 -4.776 8.058 1.00 89.25 143 ASP A O 1
ATOM 1072 N N . ASN A 1 144 ? -7.025 -3.134 9.340 1.00 86.06 144 ASN A N 1
ATOM 1073 C CA . ASN A 1 144 ? -5.633 -3.485 9.106 1.00 86.06 144 ASN A CA 1
ATOM 1074 C C . ASN A 1 144 ? -5.309 -4.831 9.782 1.00 86.06 144 ASN A C 1
ATOM 1076 O O . ASN A 1 144 ? -5.374 -4.923 11.012 1.00 86.06 144 ASN A O 1
ATOM 1080 N N . PRO A 1 145 ? -4.889 -5.868 9.028 1.00 86.00 145 PRO A N 1
ATOM 1081 C CA . PRO A 1 145 ? -4.571 -7.167 9.618 1.00 86.00 145 PRO A CA 1
ATOM 1082 C C . PRO A 1 145 ? -3.437 -7.112 10.657 1.00 86.00 145 PRO A C 1
ATOM 1084 O O . PRO A 1 145 ? -3.375 -7.951 11.547 1.00 86.00 145 PRO A O 1
ATOM 1087 N N . GLY A 1 146 ? -2.551 -6.112 10.586 1.00 83.50 146 GLY A N 1
ATOM 1088 C CA . GLY A 1 146 ? -1.488 -5.904 11.574 1.00 83.50 146 GLY A CA 1
ATOM 1089 C C . GLY A 1 146 ? -1.979 -5.396 12.935 1.00 83.50 146 GLY A C 1
ATOM 1090 O O . GLY A 1 146 ? -1.231 -5.461 13.905 1.00 83.50 146 GLY A O 1
ATOM 1091 N N . MET A 1 147 ? -3.222 -4.912 13.023 1.00 87.06 147 MET A N 1
ATOM 1092 C CA . MET A 1 147 ? -3.822 -4.384 14.254 1.00 87.06 147 MET A CA 1
ATOM 1093 C C . MET A 1 147 ? -4.728 -5.395 14.967 1.00 87.06 147 MET A C 1
ATOM 1095 O O . MET A 1 147 ? -5.227 -5.093 16.049 1.00 87.06 147 MET A O 1
ATOM 1099 N N . GLU A 1 148 ? -4.945 -6.592 14.411 1.00 89.00 148 GLU A N 1
ATOM 1100 C CA . GLU A 1 148 ? -5.932 -7.552 14.932 1.00 89.00 148 GLU A CA 1
ATOM 1101 C C . GLU A 1 148 ? -5.715 -7.922 16.402 1.00 89.00 148 GLU A C 1
ATOM 1103 O O . GLU A 1 148 ? -6.671 -7.904 17.181 1.00 89.00 148 GLU A O 1
ATOM 1108 N N . ASP A 1 149 ? -4.471 -8.196 16.797 1.00 89.88 149 ASP A N 1
ATOM 1109 C CA . ASP A 1 149 ? -4.138 -8.551 18.180 1.00 89.88 149 ASP A CA 1
ATOM 1110 C C . ASP A 1 149 ? -4.357 -7.373 19.141 1.00 89.88 149 ASP A C 1
ATOM 1112 O O . ASP A 1 149 ? -4.916 -7.547 20.226 1.00 89.88 149 ASP A O 1
ATOM 1116 N N . GLY A 1 150 ? -3.998 -6.153 18.724 1.00 90.56 150 GLY A N 1
ATOM 1117 C CA . GLY A 1 150 ? -4.256 -4.936 19.498 1.00 90.56 150 GLY A CA 1
ATOM 1118 C C . GLY A 1 150 ? -5.754 -4.667 19.662 1.00 90.56 150 GLY A C 1
ATOM 1119 O O . GLY A 1 150 ? -6.230 -4.413 20.766 1.00 90.56 150 GLY A O 1
ATOM 1120 N N . LEU A 1 151 ? -6.530 -4.817 18.585 1.00 91.19 151 LEU A N 1
ATOM 1121 C CA . LEU A 1 151 ? -7.989 -4.676 18.614 1.00 91.19 151 LEU A CA 1
ATOM 1122 C C . LEU A 1 151 ? -8.651 -5.745 19.483 1.00 91.19 151 LEU A C 1
ATOM 1124 O O . LEU A 1 151 ? -9.632 -5.461 20.172 1.00 91.19 151 LEU A O 1
ATOM 1128 N N . LYS A 1 152 ? -8.121 -6.971 19.492 1.00 94.19 152 LYS A N 1
ATOM 1129 C CA . LYS A 1 152 ? -8.575 -8.018 20.407 1.00 94.19 152 LYS A CA 1
ATOM 1130 C C . LYS A 1 152 ? -8.317 -7.629 21.864 1.00 94.19 152 LYS A C 1
ATOM 1132 O O . LYS A 1 152 ? -9.229 -7.768 22.673 1.00 94.19 152 LYS A O 1
ATOM 1137 N N . ALA A 1 153 ? -7.143 -7.083 22.183 1.00 93.88 153 ALA A N 1
ATOM 1138 C CA . ALA A 1 153 ? -6.833 -6.613 23.532 1.00 93.88 153 ALA A CA 1
ATOM 1139 C C . ALA A 1 153 ? -7.808 -5.516 23.998 1.00 93.88 153 ALA A C 1
ATOM 1141 O O . ALA A 1 153 ? -8.334 -5.596 25.108 1.00 93.88 153 ALA A O 1
ATOM 1142 N N . TYR A 1 154 ? -8.144 -4.549 23.135 1.00 92.62 154 TYR A N 1
ATOM 1143 C CA . TYR A 1 154 ? -9.152 -3.535 23.468 1.00 92.62 154 TYR A CA 1
ATOM 1144 C C . TYR A 1 154 ? -10.544 -4.140 23.692 1.00 92.62 154 TYR A C 1
ATOM 1146 O O . TYR A 1 154 ? -11.223 -3.773 24.649 1.00 92.62 154 TYR A O 1
ATOM 1154 N N . ARG A 1 155 ? -10.959 -5.124 22.885 1.00 92.31 155 ARG A N 1
ATOM 1155 C CA . ARG A 1 155 ? -12.235 -5.837 23.095 1.00 92.31 155 ARG A CA 1
ATOM 1156 C C . ARG A 1 155 ? -12.258 -6.624 24.406 1.00 92.31 155 ARG A C 1
ATOM 1158 O O . ARG A 1 155 ? -13.288 -6.680 25.074 1.00 92.31 155 ARG A O 1
ATOM 1165 N N . GLU A 1 156 ? -11.133 -7.211 24.802 1.00 94.69 156 GLU A N 1
ATOM 1166 C CA . GLU A 1 156 ? -11.003 -7.876 26.101 1.00 94.69 156 GLU A CA 1
ATOM 1167 C C . GLU A 1 156 ? -11.120 -6.874 27.261 1.00 94.69 156 GLU A C 1
ATOM 1169 O O . GLU A 1 156 ? -11.806 -7.162 28.241 1.00 94.69 156 GLU A O 1
ATOM 1174 N N . MET A 1 157 ? -10.530 -5.680 27.136 1.00 92.75 157 MET A N 1
ATOM 1175 C CA . MET A 1 157 ? -10.698 -4.589 28.108 1.00 92.75 157 MET A CA 1
ATOM 1176 C C . MET A 1 157 ? -12.159 -4.116 28.199 1.00 92.75 157 MET A C 1
ATOM 1178 O O . MET A 1 157 ? -12.684 -3.944 29.299 1.00 92.75 157 MET A O 1
ATOM 1182 N N . GLN A 1 158 ? -12.862 -3.989 27.065 1.00 92.75 158 GLN A N 1
ATOM 1183 C CA . GLN A 1 158 ? -14.299 -3.675 27.050 1.00 92.75 158 GLN A CA 1
ATOM 1184 C C . GLN A 1 158 ? -15.129 -4.724 27.803 1.00 92.75 158 GLN A C 1
ATOM 1186 O O . GLN A 1 158 ? -16.064 -4.370 28.526 1.00 92.75 158 GLN A O 1
ATOM 1191 N N . ALA A 1 159 ? -14.780 -6.007 27.659 1.00 94.88 159 ALA A N 1
ATOM 1192 C CA . ALA A 1 159 ? -15.476 -7.113 28.314 1.00 94.88 159 ALA A CA 1
ATOM 1193 C C . ALA A 1 159 ? -15.248 -7.158 29.836 1.00 94.88 159 ALA A C 1
ATOM 1195 O O . ALA A 1 159 ? -16.146 -7.571 30.570 1.00 94.88 159 ALA A O 1
ATOM 1196 N N . ARG A 1 160 ? -14.079 -6.717 30.322 1.00 92.75 160 ARG A N 1
ATOM 1197 C CA . ARG A 1 160 ? -13.760 -6.655 31.763 1.00 92.75 160 ARG A CA 1
ATOM 1198 C C . ARG A 1 160 ? -14.544 -5.570 32.506 1.00 92.75 160 ARG A C 1
ATOM 1200 O O . ARG A 1 160 ? -14.819 -5.729 33.694 1.00 92.75 160 ARG A O 1
ATOM 1207 N N . GLY A 1 161 ? -14.963 -4.508 31.816 1.00 91.88 161 GLY A N 1
ATOM 1208 C CA . GLY A 1 161 ? -15.782 -3.442 32.396 1.00 91.88 161 GLY A CA 1
ATOM 1209 C C . GLY A 1 161 ? -14.980 -2.401 33.189 1.00 91.88 161 GLY A C 1
ATOM 1210 O O . GLY A 1 161 ? -13.761 -2.301 33.082 1.00 91.88 161 GLY A O 1
ATOM 1211 N N . GLY A 1 162 ? -15.682 -1.580 33.976 1.00 94.50 162 GLY A N 1
ATOM 1212 C CA . GLY A 1 162 ? -15.063 -0.552 34.821 1.00 94.50 162 GLY A CA 1
ATOM 1213 C C . GLY A 1 162 ? -14.328 0.543 34.037 1.00 94.50 162 GLY A C 1
ATOM 1214 O O . GLY A 1 162 ? -14.772 0.962 32.968 1.00 94.50 162 GLY A O 1
ATOM 1215 N N . GLU A 1 163 ? -13.211 1.018 34.589 1.00 94.69 163 GLU A N 1
ATOM 1216 C CA . GLU A 1 163 ? -12.368 2.046 33.959 1.00 94.69 163 GLU A CA 1
ATOM 1217 C C . GLU A 1 163 ? -11.640 1.521 32.709 1.00 94.69 163 GLU A C 1
ATOM 1219 O O . GLU A 1 163 ? -11.472 2.270 31.749 1.00 94.69 163 GLU A O 1
ATOM 1224 N N . GLU A 1 164 ? -11.295 0.225 32.658 1.00 90.81 164 GLU A N 1
ATOM 1225 C CA . GLU A 1 164 ? -10.672 -0.389 31.472 1.00 90.81 164 GLU A CA 1
ATOM 1226 C C . GLU A 1 164 ? -11.596 -0.324 30.252 1.00 90.81 164 GLU A C 1
ATOM 1228 O O . GLU A 1 164 ? -11.143 -0.011 29.150 1.00 90.81 164 GLU A O 1
ATOM 1233 N N . LYS A 1 165 ? -12.903 -0.541 30.451 1.00 96.19 165 LYS A N 1
ATOM 1234 C CA . LYS A 1 165 ? -13.890 -0.383 29.380 1.00 96.19 165 LYS A CA 1
ATOM 1235 C C . LYS A 1 165 ? -13.949 1.053 28.869 1.00 96.19 165 LYS A C 1
ATOM 1237 O O . LYS A 1 165 ? -13.942 1.245 27.662 1.00 96.19 165 LYS A O 1
ATOM 1242 N N . LYS A 1 166 ? -14.002 2.050 29.759 1.00 94.81 166 LYS A N 1
ATOM 1243 C CA . LYS A 1 166 ? -14.074 3.461 29.342 1.00 94.81 166 LYS A CA 1
ATOM 1244 C C . LYS A 1 166 ? -12.858 3.856 28.505 1.00 94.81 166 LYS A C 1
ATOM 1246 O O . LYS A 1 166 ? -13.028 4.461 27.454 1.00 94.81 166 LYS A O 1
ATOM 1251 N N . ALA A 1 167 ? -11.660 3.458 28.939 1.00 93.88 167 ALA A N 1
ATOM 1252 C CA . ALA A 1 167 ? -10.428 3.718 28.200 1.00 93.88 167 ALA A CA 1
ATOM 1253 C C . ALA A 1 167 ? -10.421 3.021 26.827 1.00 93.88 167 ALA A C 1
ATOM 1255 O O . ALA A 1 167 ? -10.062 3.633 25.824 1.00 93.88 167 ALA A O 1
ATOM 1256 N N . ALA A 1 168 ? -10.849 1.756 26.759 1.00 94.81 168 ALA A N 1
ATOM 1257 C CA . ALA A 1 168 ? -10.935 1.026 25.496 1.00 94.81 168 ALA A CA 1
ATOM 1258 C C . ALA A 1 168 ? -11.986 1.621 24.543 1.00 94.81 168 ALA A C 1
ATOM 1260 O O . ALA A 1 168 ? -11.714 1.761 23.352 1.00 94.81 168 ALA A O 1
ATOM 1261 N N . ASP A 1 169 ? -13.153 2.013 25.062 1.00 95.56 169 ASP A N 1
ATOM 1262 C CA . ASP A 1 169 ? -14.208 2.685 24.297 1.00 95.56 169 ASP A CA 1
ATOM 1263 C C . ASP A 1 169 ? -13.706 4.025 23.726 1.00 95.56 169 ASP A C 1
ATOM 1265 O O . ASP A 1 169 ? -13.959 4.328 22.561 1.00 95.56 169 ASP A O 1
ATOM 1269 N N . GLU A 1 170 ? -12.962 4.812 24.511 1.00 95.56 170 GLU A N 1
ATOM 1270 C CA . GLU A 1 170 ? -12.387 6.088 24.070 1.00 95.56 170 GLU A CA 1
ATOM 1271 C C . GLU A 1 170 ? -11.335 5.902 22.968 1.00 95.56 170 GLU A C 1
ATOM 1273 O O . GLU A 1 170 ? -11.375 6.606 21.958 1.00 95.56 170 GLU A O 1
ATOM 1278 N N . ILE A 1 171 ? -10.443 4.916 23.109 1.00 93.88 171 ILE A N 1
ATOM 1279 C CA . ILE A 1 171 ? -9.429 4.598 22.092 1.00 93.88 171 ILE A CA 1
ATOM 1280 C C . ILE A 1 171 ? -10.086 4.139 20.787 1.00 93.88 171 ILE A C 1
ATOM 1282 O O . ILE A 1 171 ? -9.750 4.645 19.715 1.00 93.88 171 ILE A O 1
ATOM 1286 N N . LEU A 1 172 ? -11.035 3.200 20.862 1.00 93.44 172 LEU A N 1
ATOM 1287 C CA . LEU A 1 172 ? -11.722 2.681 19.677 1.00 93.44 172 LEU A CA 1
ATOM 1288 C C . LEU A 1 172 ? -12.532 3.773 18.980 1.00 93.44 172 LEU A C 1
ATOM 1290 O O . LEU A 1 172 ? -12.472 3.883 17.758 1.00 93.44 172 LEU A O 1
ATOM 1294 N N . LYS A 1 173 ? -13.213 4.632 19.745 1.00 94.50 173 LYS A N 1
ATOM 1295 C CA . LYS A 1 173 ? -13.896 5.802 19.191 1.00 94.50 173 LYS A CA 1
ATOM 1296 C C . LYS A 1 173 ? -12.917 6.758 18.504 1.00 94.50 173 LYS A C 1
ATOM 1298 O O . LYS A 1 173 ? -13.221 7.262 17.428 1.00 94.50 173 LYS A O 1
ATOM 1303 N N . GLY A 1 174 ? -11.735 6.967 19.084 1.00 94.62 174 GLY A N 1
ATOM 1304 C CA . GLY A 1 174 ? -10.664 7.739 18.457 1.00 94.62 174 GLY A CA 1
ATOM 1305 C C . GLY A 1 174 ? -10.272 7.187 17.084 1.00 94.62 174 GLY A C 1
ATOM 1306 O O . GLY A 1 174 ? -10.175 7.953 16.126 1.00 94.62 174 GLY A O 1
ATOM 1307 N N . PHE A 1 175 ? -10.126 5.865 16.955 1.00 93.38 175 PHE A N 1
ATOM 1308 C CA . PHE A 1 175 ? -9.868 5.228 15.659 1.00 93.38 175 PHE A CA 1
ATOM 1309 C C . PHE A 1 175 ? -11.038 5.368 14.682 1.00 93.38 175 PHE A C 1
ATOM 1311 O O . PHE A 1 175 ? -10.810 5.646 13.509 1.00 93.38 175 PHE A O 1
ATOM 1318 N N . GLU A 1 176 ? -12.284 5.219 15.137 1.00 94.00 176 GLU A N 1
ATOM 1319 C CA . GLU A 1 176 ? -13.464 5.403 14.281 1.00 94.00 176 GLU A CA 1
ATOM 1320 C C . GLU A 1 176 ? -13.575 6.834 13.740 1.00 94.00 176 GLU A C 1
ATOM 1322 O O . GLU A 1 176 ? -13.943 7.039 12.581 1.00 94.00 176 GLU A O 1
ATOM 1327 N N . ASP A 1 177 ? -13.278 7.833 14.569 1.00 95.50 177 ASP A N 1
ATOM 1328 C CA . ASP A 1 177 ? -13.333 9.237 14.169 1.00 95.50 177 ASP A CA 1
ATOM 1329 C C . ASP A 1 177 ? -12.177 9.587 13.214 1.00 95.50 177 ASP A C 1
ATOM 1331 O O . ASP A 1 177 ? -12.407 10.253 12.201 1.00 95.50 177 ASP A O 1
ATOM 1335 N N . GLN A 1 178 ? -10.976 9.046 13.453 1.00 94.38 178 GLN A N 1
ATOM 1336 C CA . GLN A 1 178 ? -9.851 9.133 12.513 1.00 94.38 178 GLN A CA 1
ATOM 1337 C C . GLN A 1 178 ? -10.158 8.453 11.173 1.00 94.38 178 GLN A C 1
ATOM 1339 O O . GLN A 1 178 ? -9.865 9.024 10.124 1.00 94.38 178 GLN A O 1
ATOM 1344 N N . GLU A 1 179 ? -10.790 7.276 11.178 1.00 95.12 179 GLU A N 1
ATOM 1345 C CA . GLU A 1 179 ? -11.181 6.579 9.949 1.00 95.12 179 GLU A CA 1
ATOM 1346 C C . GLU A 1 179 ? -12.181 7.410 9.136 1.00 95.12 179 GLU A C 1
ATOM 1348 O O . GLU A 1 179 ? -12.014 7.576 7.925 1.00 95.12 179 GLU A O 1
ATOM 1353 N N . LYS A 1 180 ? -13.202 7.987 9.785 1.00 96.12 180 LYS A N 1
ATOM 1354 C CA . LYS A 1 180 ? -14.177 8.861 9.109 1.00 96.12 180 LYS A CA 1
ATOM 1355 C C . LYS A 1 180 ? -13.495 10.067 8.470 1.00 96.12 180 LYS A C 1
ATOM 1357 O O . LYS A 1 180 ? -13.786 10.367 7.311 1.00 96.12 180 LYS A O 1
ATOM 1362 N N . GLN A 1 181 ? -12.610 10.735 9.211 1.00 96.81 181 GLN A N 1
ATOM 1363 C CA . GLN A 1 181 ? -11.881 11.899 8.719 1.00 96.81 181 GLN A CA 1
ATOM 1364 C C . GLN A 1 181 ? -10.960 11.523 7.550 1.00 96.81 181 GLN A C 1
ATOM 1366 O O . GLN A 1 181 ? -11.090 12.096 6.469 1.00 96.81 181 GLN A O 1
ATOM 1371 N N . GLY A 1 182 ? -10.103 10.515 7.720 1.00 96.75 182 GLY A N 1
ATOM 1372 C CA . GLY A 1 182 ? -9.162 10.086 6.685 1.00 96.75 182 GLY A CA 1
ATOM 1373 C C . GLY A 1 182 ? -9.864 9.604 5.413 1.00 96.75 182 GLY A C 1
ATOM 1374 O O . GLY A 1 182 ? -9.440 9.923 4.304 1.00 96.75 182 GLY A O 1
ATOM 1375 N N . LEU A 1 183 ? -11.001 8.907 5.537 1.00 97.12 183 LEU A N 1
ATOM 1376 C CA . LEU A 1 183 ? -11.801 8.527 4.372 1.00 97.12 183 LEU A CA 1
ATOM 1377 C C . LEU A 1 183 ? -12.476 9.731 3.701 1.00 97.12 183 LEU A C 1
ATOM 1379 O O . LEU A 1 183 ? -12.675 9.700 2.490 1.00 97.12 183 LEU A O 1
ATOM 1383 N N . ALA A 1 184 ? -12.863 10.774 4.438 1.00 96.75 184 ALA A N 1
ATOM 1384 C CA . ALA A 1 184 ? -13.401 12.001 3.843 1.00 96.75 184 ALA A CA 1
ATOM 1385 C C . ALA A 1 184 ? -12.321 12.778 3.066 1.00 96.75 184 ALA A C 1
ATOM 1387 O O . ALA A 1 184 ? -12.564 13.227 1.943 1.00 96.75 184 ALA A O 1
ATOM 1388 N N . GLU A 1 185 ? -11.111 12.864 3.617 1.00 96.50 185 GLU A N 1
ATOM 1389 C CA . GLU A 1 185 ? -9.945 13.454 2.950 1.00 96.50 185 GLU A CA 1
ATOM 1390 C C . GLU A 1 185 ? -9.577 12.665 1.682 1.00 96.50 185 GLU A C 1
ATOM 1392 O O . GLU A 1 185 ? -9.473 13.236 0.594 1.00 96.50 185 GLU A O 1
ATOM 1397 N N . ALA A 1 186 ? -9.499 11.334 1.778 1.00 96.25 186 ALA A N 1
ATOM 1398 C CA . ALA A 1 186 ? -9.241 10.468 0.630 1.00 96.25 186 ALA A CA 1
ATOM 1399 C C . ALA A 1 186 ? -10.321 10.607 -0.457 1.00 96.25 186 ALA A C 1
ATOM 1401 O O . ALA A 1 186 ? -10.000 10.612 -1.644 1.00 96.25 186 ALA A O 1
ATOM 1402 N N . ARG A 1 187 ? -11.601 10.742 -0.080 1.00 96.94 187 ARG A N 1
ATOM 1403 C CA . ARG A 1 187 ? -12.708 10.950 -1.035 1.00 96.94 187 ARG A CA 1
ATOM 1404 C C . ARG A 1 187 ? -12.561 12.256 -1.797 1.00 96.94 187 ARG A C 1
ATOM 1406 O O . ARG A 1 187 ? -12.721 12.264 -3.013 1.00 96.94 187 ARG A O 1
ATOM 1413 N N . THR A 1 188 ? -12.182 13.321 -1.097 1.00 95.56 188 THR A N 1
ATOM 1414 C CA . THR A 1 188 ? -11.910 14.629 -1.705 1.00 95.56 188 THR A CA 1
ATOM 1415 C C . THR A 1 188 ? -10.764 14.536 -2.715 1.00 95.56 188 THR A C 1
ATOM 1417 O O . THR A 1 188 ? -10.862 15.070 -3.815 1.00 95.56 188 THR A O 1
ATOM 1420 N N . LYS A 1 189 ? -9.699 13.803 -2.373 1.00 95.12 189 LYS A N 1
ATOM 1421 C CA . LYS A 1 189 ? -8.471 13.703 -3.176 1.00 95.12 189 LYS A CA 1
ATOM 1422 C C . LYS A 1 189 ? -8.559 12.726 -4.355 1.00 95.12 189 LYS A C 1
ATOM 1424 O O . LYS A 1 189 ? -7.962 12.957 -5.404 1.00 95.12 189 LYS A O 1
ATOM 1429 N N . TYR A 1 190 ? -9.264 11.608 -4.186 1.00 95.81 190 TYR A N 1
ATOM 1430 C CA . TYR A 1 190 ? -9.247 10.485 -5.134 1.00 95.81 190 TYR A CA 1
ATOM 1431 C C . TYR A 1 190 ? -10.601 10.175 -5.770 1.00 95.81 190 TYR A C 1
ATOM 1433 O O . TYR A 1 190 ? -10.650 9.430 -6.752 1.00 95.81 190 TYR A O 1
ATOM 1441 N N . GLY A 1 191 ? -11.680 10.754 -5.245 1.00 96.50 191 GLY A N 1
ATOM 1442 C CA . GLY A 1 191 ? -13.052 10.516 -5.670 1.00 96.50 191 GLY A CA 1
ATOM 1443 C C . GLY A 1 191 ? -13.742 9.379 -4.920 1.00 96.50 191 GLY A C 1
ATOM 1444 O O . GLY A 1 191 ? -13.144 8.351 -4.585 1.00 96.50 191 GLY A O 1
ATOM 1445 N N . ASP A 1 192 ? -15.050 9.544 -4.724 1.00 96.44 192 ASP A N 1
ATOM 1446 C CA . ASP A 1 192 ? -15.896 8.622 -3.959 1.00 96.44 192 ASP A CA 1
ATOM 1447 C C . ASP A 1 192 ? -15.883 7.191 -4.494 1.00 96.44 192 ASP A C 1
ATOM 1449 O O . ASP A 1 192 ? -15.762 6.241 -3.719 1.00 96.44 192 ASP A O 1
ATOM 1453 N N . ALA A 1 193 ? -15.978 7.022 -5.817 1.00 96.44 193 ALA A N 1
ATOM 1454 C CA . ALA A 1 193 ? -16.016 5.704 -6.446 1.00 96.44 193 ALA A CA 1
ATOM 1455 C C . ALA A 1 193 ? -14.717 4.916 -6.202 1.00 96.44 193 ALA A C 1
ATOM 1457 O O . ALA A 1 193 ? -14.764 3.736 -5.849 1.00 96.44 193 ALA A O 1
ATOM 1458 N N . CYS A 1 194 ? -13.564 5.584 -6.321 1.00 97.12 194 CYS A N 1
ATOM 1459 C CA . CYS A 1 194 ? -12.262 4.985 -6.044 1.00 97.12 194 CYS A CA 1
ATOM 1460 C C . CYS A 1 194 ? -12.162 4.547 -4.583 1.00 97.12 194 CYS A C 1
ATOM 1462 O O . CYS A 1 194 ? -11.909 3.374 -4.296 1.00 97.12 194 CYS A O 1
ATOM 1464 N N . VAL A 1 195 ? -12.438 5.468 -3.654 1.00 97.94 195 VAL A N 1
ATOM 1465 C CA . VAL A 1 195 ? -12.343 5.186 -2.218 1.00 97.94 195 VAL A CA 1
ATOM 1466 C C . VAL A 1 195 ? -13.311 4.087 -1.800 1.00 97.94 195 VAL A C 1
ATOM 1468 O O . VAL A 1 195 ? -12.939 3.244 -0.988 1.00 97.94 195 VAL A O 1
ATOM 1471 N N . ALA A 1 196 ? -14.521 4.033 -2.361 1.00 97.94 196 ALA A N 1
ATOM 1472 C CA . ALA A 1 196 ? -15.485 2.976 -2.068 1.00 97.94 196 ALA A CA 1
ATOM 1473 C C . ALA A 1 196 ? -14.962 1.585 -2.467 1.00 97.94 196 ALA A C 1
ATOM 1475 O O . ALA A 1 196 ? -15.041 0.646 -1.670 1.00 97.94 196 ALA A O 1
ATOM 1476 N N . ILE A 1 197 ? -14.383 1.456 -3.666 1.00 98.00 197 ILE A N 1
ATOM 1477 C CA . ILE A 1 197 ? -13.805 0.195 -4.155 1.00 98.00 197 ILE A CA 1
ATOM 1478 C C . ILE A 1 197 ? -12.612 -0.224 -3.290 1.00 98.00 197 ILE A C 1
ATOM 1480 O O . ILE A 1 197 ? -12.559 -1.363 -2.820 1.00 98.00 197 ILE A O 1
ATOM 1484 N N . LEU A 1 198 ? -11.684 0.700 -3.024 1.00 97.88 198 LEU A N 1
ATOM 1485 C CA . LEU A 1 198 ? -10.513 0.429 -2.187 1.00 97.88 198 LEU A CA 1
ATOM 1486 C C . LEU A 1 198 ? -10.915 0.060 -0.755 1.00 97.88 198 LEU A C 1
ATOM 1488 O O . LEU A 1 198 ? -10.406 -0.913 -0.205 1.00 97.88 198 LEU A O 1
ATOM 1492 N N . SER A 1 199 ? -11.884 0.774 -0.177 1.00 97.25 199 SER A N 1
ATOM 1493 C CA . SER A 1 199 ? -12.377 0.521 1.181 1.00 97.25 199 SER A CA 1
ATOM 1494 C C . SER A 1 199 ? -13.010 -0.860 1.315 1.00 97.25 199 SER A C 1
ATOM 1496 O O . SER A 1 199 ? -12.788 -1.535 2.314 1.00 97.25 199 SER A O 1
ATOM 1498 N N . LYS A 1 200 ? -13.754 -1.318 0.299 1.00 96.88 200 LYS A N 1
ATOM 1499 C CA . LYS A 1 200 ? -14.356 -2.662 0.271 1.00 96.88 200 LYS A CA 1
ATOM 1500 C C . LYS A 1 200 ? -13.304 -3.780 0.268 1.00 96.88 200 LYS A C 1
ATOM 1502 O O . LYS A 1 200 ? -13.590 -4.893 0.703 1.00 96.88 200 LYS A O 1
ATOM 1507 N N . ARG A 1 201 ? -12.100 -3.498 -0.237 1.00 96.12 201 ARG A N 1
ATOM 1508 C CA . ARG A 1 201 ? -10.982 -4.450 -0.369 1.00 96.12 201 ARG A CA 1
ATOM 1509 C C . ARG A 1 201 ? -9.807 -4.110 0.563 1.00 96.12 201 ARG A C 1
ATOM 1511 O O . ARG A 1 201 ? -8.727 -4.674 0.395 1.00 96.12 201 ARG A O 1
ATOM 1518 N N . SER A 1 202 ? -10.010 -3.242 1.559 1.00 95.25 202 SER A N 1
ATOM 1519 C CA . SER A 1 202 ? -8.970 -2.751 2.480 1.00 95.25 202 SER A CA 1
ATOM 1520 C C . SER A 1 202 ? -8.182 -3.890 3.124 1.00 95.25 202 SER A C 1
ATOM 1522 O O . SER A 1 202 ? -6.958 -3.895 3.099 1.00 95.25 202 SER A O 1
ATOM 1524 N N . ARG A 1 203 ? -8.870 -4.920 3.616 1.00 94.00 203 ARG A N 1
ATOM 1525 C CA . ARG A 1 203 ? -8.232 -6.068 4.268 1.00 94.00 203 ARG A CA 1
ATOM 1526 C C . ARG A 1 203 ? -7.279 -6.829 3.343 1.00 94.00 203 ARG A C 1
ATOM 1528 O O . ARG A 1 203 ? -6.183 -7.192 3.757 1.00 94.00 203 ARG A O 1
ATOM 1535 N N . GLU A 1 204 ? -7.668 -7.068 2.091 1.00 95.38 204 GLU A N 1
ATOM 1536 C CA . GLU A 1 204 ? -6.800 -7.749 1.120 1.00 95.38 204 GLU A CA 1
ATOM 1537 C C . GLU A 1 204 ? -5.605 -6.881 0.727 1.00 95.38 204 GLU A C 1
ATOM 1539 O O . GLU A 1 204 ? -4.483 -7.376 0.632 1.00 95.38 204 GLU A O 1
ATOM 1544 N N . LEU A 1 205 ? -5.834 -5.584 0.522 1.00 95.31 205 LEU A N 1
ATOM 1545 C CA . LEU A 1 205 ? -4.777 -4.630 0.199 1.00 95.31 205 LEU A CA 1
ATOM 1546 C C . LEU A 1 205 ? -3.784 -4.479 1.364 1.00 95.31 205 LEU A C 1
ATOM 1548 O O . LEU A 1 205 ? -2.576 -4.457 1.138 1.00 95.31 205 LEU A O 1
ATOM 1552 N N . GLY A 1 206 ? -4.271 -4.469 2.606 1.00 93.81 206 GLY A N 1
ATOM 1553 C CA . GLY A 1 206 ? -3.440 -4.506 3.808 1.00 93.81 206 GLY A CA 1
ATOM 1554 C C . GLY A 1 206 ? -2.641 -5.807 3.910 1.00 93.81 206 GLY A C 1
ATOM 1555 O O . GLY A 1 206 ? -1.438 -5.776 4.165 1.00 93.81 206 GLY A O 1
ATOM 1556 N N . GLN A 1 207 ? -3.264 -6.954 3.618 1.00 92.75 207 GLN A N 1
ATOM 1557 C CA . GLN A 1 207 ? -2.557 -8.236 3.576 1.00 92.75 207 GLN A CA 1
ATOM 1558 C C . GLN A 1 207 ? -1.448 -8.241 2.518 1.00 92.75 207 GLN A C 1
ATOM 1560 O O . GLN A 1 207 ? -0.346 -8.705 2.791 1.00 92.75 207 GLN A O 1
ATOM 1565 N N . LEU A 1 208 ? -1.705 -7.674 1.339 1.00 92.88 208 LEU A N 1
ATOM 1566 C CA . LEU A 1 208 ? -0.712 -7.537 0.278 1.00 92.88 208 LEU A CA 1
ATOM 1567 C C . LEU A 1 208 ? 0.511 -6.716 0.727 1.00 92.88 208 LEU A C 1
ATOM 1569 O O . LEU A 1 208 ? 1.641 -7.090 0.411 1.00 92.88 208 LEU A O 1
ATOM 1573 N N . GLN A 1 209 ? 0.306 -5.627 1.478 1.00 90.88 209 GLN A N 1
ATOM 1574 C CA . GLN A 1 209 ? 1.405 -4.838 2.051 1.00 90.88 209 GLN A CA 1
ATOM 1575 C C . GLN A 1 209 ? 2.193 -5.630 3.102 1.00 90.88 209 GLN A C 1
ATOM 1577 O O . GLN A 1 209 ? 3.425 -5.629 3.083 1.00 90.88 209 GLN A O 1
ATOM 1582 N N . LEU A 1 210 ? 1.505 -6.356 3.986 1.00 89.56 210 LEU A N 1
ATOM 1583 C CA . LEU A 1 210 ? 2.154 -7.201 4.990 1.00 89.56 210 LEU A CA 1
ATOM 1584 C C . LEU A 1 210 ? 2.948 -8.346 4.357 1.00 89.56 210 LEU A C 1
ATOM 1586 O O . LEU A 1 210 ? 4.059 -8.638 4.796 1.00 89.56 210 LEU A O 1
ATOM 1590 N N . ASP A 1 211 ? 2.410 -8.980 3.317 1.00 90.19 211 ASP A N 1
ATOM 1591 C CA . ASP A 1 211 ? 3.091 -10.044 2.581 1.00 90.19 211 ASP A CA 1
ATOM 1592 C C . ASP A 1 211 ? 4.362 -9.523 1.905 1.00 90.19 211 ASP A C 1
ATOM 1594 O O . ASP A 1 211 ? 5.387 -10.202 1.928 1.00 90.19 211 ASP A O 1
ATOM 1598 N N . PHE A 1 212 ? 4.333 -8.300 1.367 1.00 88.69 212 PHE A N 1
ATOM 1599 C CA . PHE A 1 212 ? 5.525 -7.638 0.836 1.00 88.69 212 PHE A CA 1
ATOM 1600 C C . PHE A 1 212 ? 6.587 -7.403 1.919 1.00 88.69 212 PHE A C 1
ATOM 1602 O O . PHE A 1 212 ? 7.749 -7.761 1.721 1.00 88.69 212 PHE A O 1
ATOM 1609 N N . VAL A 1 213 ? 6.198 -6.879 3.087 1.00 87.81 213 VAL A N 1
ATOM 1610 C CA . VAL A 1 213 ? 7.124 -6.687 4.217 1.00 87.81 213 VAL A CA 1
ATOM 1611 C C . VAL A 1 213 ? 7.726 -8.020 4.663 1.00 87.81 213 VAL A C 1
ATOM 1613 O O . VAL A 1 213 ? 8.939 -8.112 4.831 1.00 87.81 213 VAL A O 1
ATOM 1616 N N . LYS A 1 214 ? 6.914 -9.076 4.796 1.00 86.81 214 LYS A N 1
ATOM 1617 C CA . LYS A 1 214 ? 7.386 -10.425 5.151 1.00 86.81 214 LYS A CA 1
ATOM 1618 C C . LYS A 1 214 ? 8.334 -10.998 4.106 1.00 86.81 214 LYS A C 1
ATOM 1620 O O . LYS A 1 214 ? 9.323 -11.627 4.470 1.00 86.81 214 LYS A O 1
ATOM 1625 N N . LEU A 1 215 ? 8.046 -10.780 2.826 1.00 85.00 215 LEU A N 1
ATOM 1626 C CA . LEU A 1 215 ? 8.889 -11.240 1.729 1.00 85.00 215 LEU A CA 1
ATOM 1627 C C . LEU A 1 215 ? 10.282 -10.603 1.788 1.00 85.00 215 LEU A C 1
ATOM 1629 O O . LEU A 1 215 ? 11.263 -11.295 1.542 1.00 85.00 215 LEU A O 1
ATOM 1633 N N . ILE A 1 216 ? 10.376 -9.320 2.146 1.00 78.56 216 ILE A N 1
ATOM 1634 C CA . ILE A 1 216 ? 11.659 -8.618 2.297 1.00 78.56 216 ILE A CA 1
ATOM 1635 C C . ILE A 1 216 ? 12.350 -9.008 3.606 1.00 78.56 216 ILE A C 1
ATOM 1637 O O . ILE A 1 216 ? 13.536 -9.332 3.606 1.00 78.56 216 ILE A O 1
ATOM 1641 N N . ALA A 1 217 ? 11.620 -9.005 4.723 1.00 79.94 217 ALA A N 1
ATOM 1642 C CA . ALA A 1 217 ? 12.166 -9.337 6.037 1.00 79.94 217 ALA A CA 1
ATOM 1643 C C . ALA A 1 217 ? 12.676 -10.785 6.093 1.00 79.94 217 ALA A C 1
ATOM 1645 O O . ALA A 1 217 ? 13.739 -11.041 6.645 1.00 79.94 217 ALA A O 1
ATOM 1646 N N . GLY A 1 218 ? 11.976 -11.727 5.454 1.00 69.06 218 GLY A N 1
ATOM 1647 C CA . GLY A 1 218 ? 12.380 -13.132 5.366 1.00 69.06 218 GLY A CA 1
ATOM 1648 C C . GLY A 1 218 ? 13.636 -13.390 4.524 1.00 69.06 218 GLY A C 1
ATOM 1649 O O . GLY A 1 218 ? 14.145 -14.507 4.533 1.00 69.06 218 GLY A O 1
ATOM 1650 N N . GLN A 1 219 ? 14.150 -12.388 3.801 1.00 60.78 219 GLN A N 1
ATOM 1651 C CA . GLN A 1 219 ? 15.445 -12.466 3.114 1.00 60.78 219 GLN A CA 1
ATOM 1652 C C . GLN A 1 219 ? 16.622 -12.006 3.977 1.00 60.78 219 GLN A C 1
ATOM 1654 O O . GLN A 1 219 ? 17.775 -12.211 3.595 1.00 60.78 219 GLN A O 1
ATOM 1659 N N . GLN A 1 220 ? 16.352 -11.386 5.125 1.00 54.44 220 GLN A N 1
ATOM 1660 C CA . GLN A 1 220 ? 17.374 -11.066 6.108 1.00 54.44 220 GLN A CA 1
ATOM 1661 C C . GLN A 1 220 ? 17.556 -12.305 6.992 1.00 54.44 220 GLN A C 1
ATOM 1663 O O . GLN A 1 220 ? 16.766 -12.547 7.901 1.00 54.44 220 GLN A O 1
ATOM 1668 N N . GLU A 1 221 ? 18.561 -13.139 6.699 1.00 49.53 221 GLU A N 1
ATOM 1669 C CA . GLU A 1 221 ? 18.990 -14.158 7.666 1.00 49.53 221 GLU A CA 1
ATOM 1670 C C . GLU A 1 221 ? 19.300 -13.458 8.999 1.00 49.53 221 GLU A C 1
ATOM 1672 O O . GLU A 1 221 ? 19.995 -12.436 8.987 1.00 49.53 221 GLU A O 1
ATOM 1677 N N . PRO A 1 222 ? 18.808 -13.966 10.144 1.00 44.97 222 PRO A N 1
ATOM 1678 C CA . PRO A 1 222 ? 19.246 -13.449 11.429 1.00 44.97 222 PRO A CA 1
ATOM 1679 C C . PRO A 1 222 ? 20.758 -13.666 11.535 1.00 44.97 222 PRO A C 1
ATOM 1681 O O . PRO A 1 222 ? 21.227 -14.796 11.390 1.00 44.97 222 PRO A O 1
ATOM 1684 N N . GLU A 1 223 ? 21.524 -12.595 11.769 1.00 39.91 223 GLU A N 1
ATOM 1685 C CA . GLU A 1 223 ? 22.937 -12.744 12.118 1.00 39.91 223 GLU A CA 1
ATOM 1686 C C . GLU A 1 223 ? 23.042 -13.691 13.325 1.00 39.91 223 GLU A C 1
ATOM 1688 O O . GLU A 1 223 ? 22.331 -13.486 14.321 1.00 39.91 223 GLU A O 1
ATOM 1693 N N . PRO A 1 224 ? 23.889 -14.734 13.267 1.00 41.75 224 PRO A N 1
ATOM 1694 C CA . PRO A 1 224 ? 24.182 -15.521 14.451 1.00 41.75 224 PRO A CA 1
ATOM 1695 C C . PRO A 1 224 ? 24.820 -14.593 15.494 1.00 41.75 224 PRO A C 1
ATOM 1697 O O . PRO A 1 224 ? 25.853 -13.979 15.231 1.00 41.75 224 PRO A O 1
ATOM 1700 N N . ARG A 1 225 ? 24.156 -14.466 16.649 1.00 36.56 225 ARG A N 1
ATOM 1701 C CA . ARG A 1 225 ? 24.702 -13.807 17.842 1.00 36.56 225 ARG A CA 1
ATOM 1702 C C . ARG A 1 225 ? 25.816 -14.635 18.465 1.00 36.56 225 ARG A C 1
ATOM 1704 O O . ARG A 1 225 ? 25.682 -15.880 18.458 1.00 36.56 225 ARG A O 1
#

Secondary structure (DSSP, 8-state):
------S--SS-SS-----------------------------S--------HHHHHHHHHHHHHHHHHHHHHHHHHHHHHHHS-TT---HHHHHHHHHHHHHHHHHHHHHHHHHHHHHT--HHHHHHHHHHHHHHHHHTGGG-GGGHHHHHHHHHHHHH-HHHHHHHHHHHHHHHHHHHHHHHHHHHHH-HHHHHHHHHTHHHHHHHHHHHHHHHHTTSPPPP-

pLDDT: mean 78.37, std 24.1, range [25.95, 98.0]

Sequence (225 aa):
MRHILRVVAVGAFLGAISCTRSEPESEPGSTSGSGDESGSSADVDAEPIQLTDARLDKYIAYRKELARSYAQWSKGAVELAKSVDSRSTDIGKGLTAAAGALKLGERYEKELTALRAKHGFTEAEDDRLWSAVSDVLAAKVLDNPGMEDGLKAYREMQARGGEEKKAADEILKGFEDQEKQGLAEARTKYGDACVAILSKRSRELGQLQLDFVKLIAGQQEPEPR

Radius of gyration: 22.73 Å; chains: 1; bounding box: 58×56×54 Å

Foldseek 3Di:
DPPPPPPPPPPDLPDPPDDDPDDDDDDDDDDDDDDPPPPPPPDDDDDADPDDLVLVVLLLVLLLVLLVLVLVLLLQLVVLVVQDDPPDPPVVSVVVSVVSNVVSVVVSVVVNVVSCVVSVHDPVRNVLLVVLLSLLLVLVVVLQPVCVVVLVVLVVLCVVDDPSVVVSVVVVVVSVVSSVVSLVVSCVVRNDVSSVSSNVCSNVSNVSVVVSVCSNVVSDDPDDD

=== Feature glossary ===
The record interleaves many kinds of information about one protein. Here is each kind framed as the question it answers.

Q: Are the domains correctly placed relative to each other?
A: Predicted aligned error is AlphaFold's pairwise confidence. Unlike pLDDT (per-residue), PAE is per-residue-pair and captures whether two parts of the structure are correctly placed relative to each other. Units are ångströms of expected positional error.

Q: Which residues are in helices, strands, or loops?
A: Eight-state secondary structure (DSSP): H is the canonical α-helix, G the tighter 3₁₀-helix, I the wider π-helix; E/B are β-structure, T and S are turns and bends, and '-' is everything else. DSSP derives these from the pattern of main-chain N–H···O=C hydrogen bonds, not from the sequence.

Q: What if only a Cα trace is available?
A: P-SEA three-state annotation labels each residue as helix, strand, or coil based purely on the geometry of the Cα trace. It serves as a fallback when the full backbone (and thus DSSP) is unavailable.

Q: What are the backbone torsion angles?
A: φ (phi) and ψ (psi) are the two rotatable backbone dihedrals per residue: φ is the C(i-1)–N–Cα–C torsion, ψ is the N–Cα–C–N(i+1) torsion, both in degrees on (−180°, 180°]. α-helical residues cluster near (−60°, −45°); β-strand residues near (−120°, +130°). A Ramachandran plot is simply a scatter of (φ, ψ) for every residue.

Q: What known structures does this most resemble?
A: Structural nearest neighbors (via Foldseek easy-search vs the PDB). Reported per hit: target PDB id, E-value, and alignment TM-score. A TM-score above ~0.5 is the conventional threshold for 'same fold'.

Q: What family and function is it annotated with?
A: Database cross-references. InterPro integrates a dozen domain/family signature databases into unified entries with residue-range hits. GO terms attach function/process/location labels with evidence codes. CATH codes position the fold in a four-level structural taxonomy. Organism is the NCBI-taxonomy species name.

Q: Which residues are buried vs exposed?
A: Solvent accessibility: the surface area of each residue that a 1.4 Å water probe can touch, in Å². When only backbone atoms are present the absolute values are lower than full-atom SASA (side chains contribute most of the area) and are flagged as backbone-only.

Q: What do the diagnostic plots show?
A: Three diagnostic plots accompany the record. The Cα contact map visualizes the tertiary structure as a 2D adjacency matrix (8 Å cutoff, sequence-local contacts suppressed). The Ramachandran plot shows the distribution of backbone (φ, ψ) torsions, with points in the α and β basins reflecting secondary structure content. The PAE plot shows AlphaFold's inter-residue confidence as a color matrix.

Q: What is the amino-acid chain?
A: The amino-acid sequence is the protein's primary structure: the linear order of residues from the N-terminus to the C-terminus, written in one-letter code. Everything else here — the 3D coordinates, the secondary structure, the domain annotations — is ultimately a consequence of this string.

Q: What do the rendered images show?
A: The six renders are orthographic views along the three Cartesian axes in both directions. Representation (cartoon, sticks, or surface) and color scheme (sequence-rainbow or by-chain) vary across proteins so the training set covers all the common visualization conventions.

Q: Where is each backbone atom in 3D?
A: The mmCIF table is the protein's shape written out atom by atom. For each backbone N, Cα, C, and carbonyl O, it records an (x, y, z) coordinate triple in Å plus the residue type, chain letter, and residue number.

Q: How mobile is each atom in the crystal?
A: For experimental (PDB) structures, the B-factor (temperature factor) quantifies the positional spread of each atom in the crystal — a combination of thermal vibration and static disorder — in units of Å². High B-factors mark flexible loops or poorly resolved regions; low B-factors mark the rigid, well-ordered core.

Q: How big and how compact is the whole molecule?
A: Three whole-structure scalars: the radius of gyration (RMS distance of Cα from centroid, in Å), the count of Cα–Cα contacts (pairs closer than 8 Å and separated by more than four residues in sequence — i.e. tertiary, not local, contacts), and the bounding-box dimensions. Together they distinguish compact globular folds from extended fibres or disordered chains.

Q: What does the local fold look like, residue by residue?
A: A 3Di character summarizes, for each residue, the relative orientation of the Cα frame of its nearest spatial neighbor. Because it encodes fold topology rather than chemistry, 3Di alignments detect remote structural similarity that sequence alignment misses.

Q: How confident is the AlphaFold model at each residue?
A: For AlphaFold models, the B-factor field carries pLDDT — the model's own estimate of local accuracy on a 0–100 scale. Regions with pLDDT<50 should be treated as essentially unmodeled; they often correspond to intrinsically disordered segments.